Protein AF-A0A4S8HLK9-F1 (afdb_monomer_lite)

Foldseek 3Di:
DLVVLVVQLVVLVVQLVCCLVCVVVCCVVDVDDRDNVVSNVVSVVSNVVSVVVCVVPDDPCDPVNVVVVVVVVVVVVVVVVVVVVVVVVPPPPDDDDPPQDLQRVLVVLLCVLQQDAAPVRHRQFDDWDWDADPQATEIETEGEFHDDPALQVSVLRVLLSVLVSVLSNLVVPRRHQKYKYWYWYFDQDPVRDTDIDTAWIKMAGVVLVVPDPNVDDSCCSRNPVVVVRIDTPDHHPRNDDD

Sequence (242 aa):
MEKIAALVFLIALICLIIGLIKPALFKALFKAKTSRKAVALTFGLVMIASVIVVGVVARPVSAADAAQEEIDQAMEEFIKEEEAKQKEAKQVKEEKPTSLTPEEAIKAIIQKELKGENNNDKPFLRDINVAMENNKAFVIINYNANENLTAHLTQVGIKSKMSDLYYKLYKSGQPIGAVSVCAYMTLTDKYGNKTDDIVYTTRLENEEAAKVNWSEDDSMVKNVILPKVWSTLFLHPALSED

Secondary structure (DSSP, 8-state):
-HHHHHHHHHHHHHHHHHHHH-GGGGTTT-SS---HHHHHHHHHHHHHHHHHHHHHHPPP--HHHHHHHHHHHHHHHHHHHHHHHHHHTTS--SS------HHHHHHHHHHHHT-SB-TTS-BSEEEEEEEEETTEEEEEEEEEPPP-SSHHHHHHHHHHHHHHHHHHHHTTT--EEEEEEEEEEEEE-TTS-EEEEEEEEEEEEHHHHTTS-TTS-HHHIIIIIHHHHSEEEEE-GGGS--

Organism: NCBI:txid2569763

Radius of gyration: 35.11 Å; chains: 1; bounding box: 44×30×110 Å

Structure (mmCIF, N/CA/C/O backbone):
data_AF-A0A4S8HLK9-F1
#
_entry.id   AF-A0A4S8HLK9-F1
#
loop_
_atom_site.group_PDB
_atom_site.id
_atom_site.type_symbol
_atom_site.label_atom_id
_atom_site.label_alt_id
_atom_site.label_comp_id
_atom_site.label_asym_id
_atom_site.label_entity_id
_atom_site.label_seq_id
_atom_site.pdbx_PDB_ins_code
_atom_site.Cartn_x
_atom_site.Cartn_y
_atom_site.Cartn_z
_atom_site.occupancy
_atom_site.B_iso_or_equiv
_atom_site.auth_seq_id
_atom_site.auth_comp_id
_atom_site.auth_asym_id
_atom_site.auth_atom_id
_atom_site.pdbx_PDB_model_num
ATOM 1 N N . MET A 1 1 ? 6.601 -14.420 55.158 1.00 67.44 1 MET A N 1
ATOM 2 C CA . MET A 1 1 ? 7.144 -13.913 56.440 1.00 67.44 1 MET A CA 1
ATOM 3 C C . MET A 1 1 ? 7.581 -12.457 56.325 1.00 67.44 1 MET A C 1
ATOM 5 O O . MET A 1 1 ? 7.174 -11.664 57.160 1.00 67.44 1 MET A O 1
ATOM 9 N N . GLU A 1 2 ? 8.291 -12.074 55.262 1.00 72.44 2 GLU A N 1
ATOM 10 C CA . GLU A 1 2 ? 8.728 -10.686 55.007 1.00 72.44 2 GLU A CA 1
ATOM 11 C C . GLU A 1 2 ? 7.574 -9.672 54.979 1.00 72.44 2 GLU A C 1
ATOM 13 O O . GLU A 1 2 ? 7.612 -8.683 55.703 1.00 72.44 2 GLU A O 1
ATOM 18 N N . LYS A 1 3 ? 6.481 -9.974 54.259 1.00 83.50 3 LYS A N 1
ATOM 19 C CA . LYS A 1 3 ? 5.276 -9.118 54.221 1.00 83.50 3 LYS A CA 1
ATOM 20 C C . LYS A 1 3 ? 4.659 -8.879 55.609 1.00 83.50 3 LYS A C 1
ATOM 22 O O . LYS A 1 3 ? 4.162 -7.794 55.885 1.00 83.50 3 LYS A O 1
ATOM 27 N N . ILE A 1 4 ? 4.718 -9.876 56.496 1.00 84.75 4 ILE A N 1
ATOM 28 C CA . ILE A 1 4 ? 4.197 -9.768 57.869 1.00 84.75 4 ILE A CA 1
ATOM 29 C C . ILE A 1 4 ? 5.122 -8.878 58.704 1.00 84.75 4 ILE A C 1
ATOM 31 O O . ILE A 1 4 ? 4.641 -8.004 59.418 1.00 84.75 4 ILE A O 1
ATOM 35 N N . ALA A 1 5 ? 6.440 -9.050 58.582 1.00 82.75 5 ALA A N 1
ATOM 36 C CA . ALA A 1 5 ? 7.411 -8.215 59.283 1.00 82.75 5 ALA A CA 1
ATOM 37 C C . ALA A 1 5 ? 7.337 -6.742 58.835 1.00 82.75 5 ALA A C 1
ATOM 39 O O . ALA A 1 5 ? 7.315 -5.854 59.684 1.00 82.75 5 ALA A O 1
ATOM 40 N N . ALA A 1 6 ? 7.197 -6.484 57.530 1.00 84.12 6 ALA A N 1
ATOM 41 C CA . ALA A 1 6 ? 7.006 -5.140 56.980 1.00 84.12 6 ALA A CA 1
ATOM 42 C C . ALA A 1 6 ? 5.704 -4.482 57.473 1.00 84.12 6 ALA A C 1
ATOM 44 O O . ALA A 1 6 ? 5.687 -3.304 57.832 1.00 84.12 6 ALA A O 1
ATOM 45 N N . LEU A 1 7 ? 4.615 -5.251 57.557 1.00 89.81 7 LEU A N 1
ATOM 46 C CA . LEU A 1 7 ? 3.338 -4.762 58.076 1.00 89.81 7 LEU A CA 1
ATOM 47 C C . LEU A 1 7 ? 3.423 -4.426 59.574 1.00 89.81 7 LEU A C 1
ATOM 49 O O . LEU A 1 7 ? 2.932 -3.381 60.000 1.00 89.81 7 LEU A O 1
ATOM 53 N N . VAL A 1 8 ? 4.098 -5.260 60.371 1.00 86.88 8 VAL A N 1
ATOM 54 C CA . VAL A 1 8 ? 4.355 -4.985 61.796 1.00 86.88 8 VAL A CA 1
ATOM 55 C C . VAL A 1 8 ? 5.211 -3.726 61.971 1.00 86.88 8 VAL A C 1
ATOM 57 O O . VAL A 1 8 ? 4.911 -2.908 62.840 1.00 86.88 8 VAL A O 1
ATOM 60 N N . PHE A 1 9 ? 6.224 -3.528 61.123 1.00 89.56 9 PHE A N 1
ATOM 61 C CA . PHE A 1 9 ? 7.059 -2.326 61.125 1.00 89.56 9 PHE A CA 1
ATOM 62 C C . PHE A 1 9 ? 6.244 -1.053 60.846 1.00 89.56 9 PHE A C 1
ATOM 64 O O . PHE A 1 9 ? 6.340 -0.083 61.600 1.00 89.56 9 PHE A O 1
ATOM 71 N N . LEU A 1 10 ? 5.384 -1.065 59.820 1.00 91.56 10 LEU A N 1
ATOM 72 C CA . LEU A 1 10 ? 4.528 0.077 59.479 1.00 91.56 10 LEU A CA 1
ATOM 73 C C . LEU A 1 10 ? 3.534 0.416 60.593 1.00 91.56 10 LEU A C 1
ATOM 75 O O . LEU A 1 10 ? 3.370 1.587 60.939 1.00 91.56 10 LEU A O 1
ATOM 79 N N . ILE A 1 11 ? 2.904 -0.594 61.197 1.00 92.75 11 ILE A N 1
ATOM 80 C CA . ILE A 1 11 ? 2.001 -0.378 62.333 1.00 92.75 11 ILE A CA 1
ATOM 81 C C . ILE A 1 11 ? 2.773 0.211 63.518 1.00 92.75 11 ILE A C 1
ATOM 83 O O . ILE A 1 11 ? 2.314 1.183 64.119 1.00 92.75 11 ILE A O 1
ATOM 87 N N . ALA A 1 12 ? 3.961 -0.316 63.831 1.00 90.62 12 ALA A N 1
ATOM 88 C CA . ALA A 1 12 ? 4.798 0.210 64.907 1.00 90.62 12 ALA A CA 1
ATOM 89 C C . ALA A 1 12 ? 5.202 1.675 64.660 1.00 90.62 12 ALA A C 1
ATOM 91 O O . ALA A 1 12 ? 5.160 2.479 65.594 1.00 90.62 12 ALA A O 1
ATOM 92 N N . LEU A 1 13 ? 5.514 2.047 63.414 1.00 92.56 13 LEU A N 1
ATOM 93 C CA . LEU A 1 13 ? 5.835 3.420 63.020 1.00 92.56 13 LEU A CA 1
ATOM 94 C C . LEU A 1 13 ? 4.635 4.365 63.185 1.00 92.56 13 LEU A C 1
ATOM 96 O O . LEU A 1 13 ? 4.767 5.443 63.767 1.00 92.56 13 LEU A O 1
ATOM 100 N N . ILE A 1 14 ? 3.449 3.956 62.729 1.00 94.50 14 ILE A N 1
ATOM 101 C CA . ILE A 1 14 ? 2.220 4.747 62.885 1.00 94.50 14 ILE A CA 1
ATOM 102 C C . ILE A 1 14 ? 1.888 4.923 64.374 1.00 94.50 14 ILE A C 1
ATOM 104 O O . ILE A 1 14 ? 1.615 6.040 64.825 1.00 94.50 14 ILE A O 1
ATOM 108 N N . CYS A 1 15 ? 1.964 3.848 65.164 1.00 91.38 15 CYS A N 1
ATOM 109 C CA . CYS A 1 15 ? 1.742 3.903 66.607 1.00 91.38 15 CYS A CA 1
ATOM 110 C C . CYS A 1 15 ? 2.765 4.799 67.318 1.00 91.38 15 CYS A C 1
ATOM 112 O O . CYS A 1 15 ? 2.388 5.539 68.229 1.00 91.38 15 CYS A O 1
ATOM 114 N N . LEU A 1 16 ? 4.027 4.793 66.880 1.00 93.06 16 LEU A N 1
ATOM 115 C CA . LEU A 1 16 ? 5.066 5.683 67.389 1.00 93.06 16 LEU A CA 1
ATOM 116 C C . LEU A 1 16 ? 4.714 7.157 67.131 1.00 93.06 16 LEU A C 1
ATOM 118 O O . LEU A 1 16 ? 4.741 7.958 68.065 1.00 93.06 16 LEU A O 1
ATOM 122 N N . ILE A 1 17 ? 4.326 7.514 65.900 1.00 93.56 17 ILE A N 1
ATOM 123 C CA . ILE A 1 17 ? 3.966 8.894 65.529 1.00 93.56 17 ILE A CA 1
ATOM 124 C C . ILE A 1 17 ? 2.753 9.371 66.338 1.00 93.56 17 ILE A C 1
ATOM 126 O O . ILE A 1 17 ? 2.814 10.405 67.009 1.00 93.56 17 ILE A O 1
ATOM 130 N N . ILE A 1 18 ? 1.663 8.597 66.341 1.00 93.06 18 ILE A N 1
ATOM 131 C CA . ILE A 1 18 ? 0.441 8.941 67.087 1.00 93.06 18 ILE A CA 1
ATOM 132 C C . ILE A 1 18 ? 0.744 9.037 68.586 1.00 93.06 18 ILE A C 1
ATOM 134 O O . ILE A 1 18 ? 0.272 9.948 69.269 1.00 93.06 18 ILE A O 1
ATOM 138 N N . GLY A 1 19 ? 1.563 8.123 69.098 1.00 89.56 19 GLY A N 1
ATOM 139 C CA . GLY A 1 19 ? 1.943 8.048 70.498 1.00 89.56 19 GLY A CA 1
ATOM 140 C C . GLY A 1 19 ? 2.822 9.203 70.980 1.00 89.56 19 GLY A C 1
ATOM 141 O O . GLY A 1 19 ? 2.718 9.613 72.140 1.00 89.56 19 GLY A O 1
ATOM 142 N N . LEU A 1 20 ? 3.629 9.790 70.094 1.00 90.88 20 LEU A N 1
ATOM 143 C CA . LEU A 1 20 ? 4.391 11.007 70.375 1.00 90.88 20 LEU A CA 1
ATOM 144 C C . LEU A 1 20 ? 3.491 12.251 70.415 1.00 90.88 20 LEU A C 1
ATOM 146 O O . LEU A 1 20 ? 3.640 13.084 71.317 1.00 90.88 20 LEU A O 1
ATOM 150 N N . ILE A 1 21 ? 2.528 12.353 69.491 1.00 93.12 21 ILE A N 1
ATOM 151 C CA . ILE A 1 21 ? 1.598 13.490 69.401 1.00 93.12 21 ILE A CA 1
ATOM 152 C C . ILE A 1 21 ? 0.585 13.449 70.560 1.00 93.12 21 ILE A C 1
ATOM 154 O O . ILE A 1 21 ? 0.404 14.441 71.272 1.00 93.12 21 ILE A O 1
ATOM 158 N N . LYS A 1 22 ? -0.051 12.293 70.795 1.00 91.81 22 LYS A N 1
ATOM 159 C CA . LYS A 1 22 ? -1.099 12.087 71.811 1.00 91.81 22 LYS A CA 1
ATOM 160 C C . LYS A 1 22 ? -0.855 10.799 72.620 1.00 91.81 22 LYS A C 1
ATOM 162 O O . LYS A 1 22 ? -1.562 9.808 72.435 1.00 91.81 22 LYS A O 1
ATOM 167 N N . PRO A 1 23 ? 0.052 10.819 73.618 1.00 85.75 23 PRO A N 1
ATOM 168 C CA . PRO A 1 23 ? 0.380 9.631 74.421 1.00 85.75 23 PRO A CA 1
ATOM 169 C C . PRO A 1 23 ? -0.802 9.101 75.249 1.00 85.75 23 PRO A C 1
ATOM 171 O O . PRO A 1 23 ? -0.802 7.946 75.664 1.00 85.75 23 PRO A O 1
ATOM 174 N N . ALA A 1 24 ? -1.830 9.926 75.479 1.00 88.25 24 ALA A N 1
ATOM 175 C CA . ALA A 1 24 ? -3.016 9.548 76.242 1.00 88.25 24 ALA A CA 1
ATOM 176 C C . ALA A 1 24 ? -3.857 8.440 75.579 1.00 88.25 24 ALA A C 1
ATOM 178 O O . ALA A 1 24 ? -4.566 7.735 76.293 1.00 88.25 24 ALA A O 1
ATOM 179 N N . LEU A 1 25 ? -3.762 8.261 74.254 1.00 87.12 25 LEU A N 1
ATOM 180 C CA . LEU A 1 25 ? -4.466 7.193 73.530 1.00 87.12 25 LEU A CA 1
ATOM 181 C C . LEU A 1 25 ? -3.956 5.795 73.905 1.00 87.12 25 LEU A C 1
ATOM 183 O O . LEU A 1 25 ? -4.695 4.822 73.814 1.00 87.12 25 LEU A O 1
ATOM 187 N N . PHE A 1 26 ? -2.722 5.696 74.404 1.00 88.38 26 PHE A N 1
ATOM 188 C CA . PHE A 1 26 ? -2.096 4.428 74.775 1.00 88.38 26 PHE A CA 1
ATOM 189 C C . PHE A 1 26 ? -2.214 4.104 76.271 1.00 88.38 26 PHE A C 1
ATOM 191 O O . PHE A 1 26 ? -1.589 3.161 76.748 1.00 88.38 26 PHE A O 1
ATOM 198 N N . LYS A 1 27 ? -3.037 4.841 77.032 1.00 86.00 27 LYS A N 1
ATOM 199 C CA . LYS A 1 27 ? -3.263 4.580 78.469 1.00 86.00 27 LYS A CA 1
ATOM 200 C C . LYS A 1 27 ? -3.800 3.178 78.749 1.00 86.00 27 LYS A C 1
ATOM 202 O O . LYS A 1 27 ? -3.508 2.623 79.798 1.00 86.00 27 LYS A O 1
ATOM 207 N N . ALA A 1 28 ? -4.556 2.605 77.813 1.00 82.50 28 ALA A N 1
ATOM 208 C CA . ALA A 1 28 ? -5.045 1.234 77.928 1.00 82.50 28 ALA A CA 1
ATOM 209 C C . ALA A 1 28 ? -3.918 0.191 77.803 1.00 82.50 28 ALA A C 1
ATOM 211 O O . ALA A 1 28 ? -4.007 -0.884 78.387 1.00 82.50 28 ALA A O 1
ATOM 212 N N . LEU A 1 29 ? -2.851 0.516 77.064 1.00 81.00 29 LEU A N 1
ATOM 213 C CA . LEU A 1 29 ? -1.735 -0.391 76.793 1.00 81.00 29 LEU A CA 1
ATOM 214 C C . LEU A 1 29 ? -0.627 -0.287 77.853 1.00 81.00 29 LEU A C 1
ATOM 216 O O . LEU A 1 29 ? 0.051 -1.268 78.146 1.00 81.00 29 LEU A O 1
ATOM 220 N N . PHE A 1 30 ? -0.465 0.884 78.475 1.00 81.81 30 PHE A N 1
ATOM 221 C CA . PHE A 1 30 ? 0.505 1.106 79.545 1.00 81.81 30 PHE A CA 1
ATOM 222 C C . PHE A 1 30 ? -0.201 1.254 80.894 1.00 81.81 30 PHE A C 1
ATOM 224 O O . PHE A 1 30 ? -0.843 2.264 81.159 1.00 81.81 30 PHE A O 1
ATOM 231 N N . LYS A 1 31 ? -0.006 0.285 81.798 1.00 76.00 31 LYS A N 1
ATOM 232 C CA . LYS A 1 31 ? -0.518 0.352 83.184 1.00 76.00 31 LYS A CA 1
ATOM 233 C C . LYS A 1 31 ? 0.122 1.475 84.027 1.00 76.00 31 LYS A C 1
ATOM 235 O O . LYS A 1 31 ? -0.351 1.767 85.119 1.00 76.00 31 LYS A O 1
ATOM 240 N N . ALA A 1 32 ? 1.197 2.096 83.535 1.00 70.19 32 ALA A N 1
ATOM 241 C CA . ALA A 1 32 ? 1.913 3.202 84.171 1.00 70.19 32 ALA A CA 1
ATOM 242 C C . ALA A 1 32 ? 1.619 4.546 83.475 1.00 70.19 32 ALA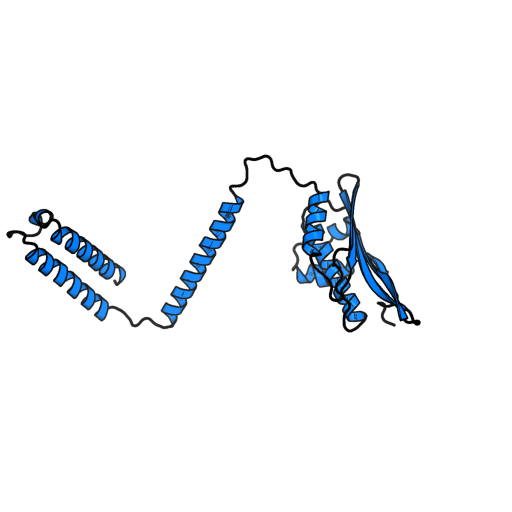 A C 1
ATOM 244 O O . ALA A 1 32 ? 1.078 4.585 82.372 1.00 70.19 32 ALA A O 1
ATOM 245 N N . LYS A 1 33 ? 2.010 5.671 84.096 1.00 78.94 33 LYS A N 1
ATOM 246 C CA . LYS A 1 33 ? 1.821 7.026 83.544 1.00 78.94 33 LYS A CA 1
ATOM 247 C C . LYS A 1 33 ? 2.437 7.120 82.140 1.00 78.94 33 LYS A C 1
ATOM 249 O O . LYS A 1 33 ? 3.656 7.187 81.996 1.00 78.94 33 LYS A O 1
ATOM 254 N N . THR A 1 34 ? 1.588 7.140 81.111 1.00 79.81 34 THR A N 1
ATOM 255 C CA . THR A 1 34 ? 1.985 7.238 79.699 1.00 79.81 34 THR A CA 1
ATOM 256 C C . THR A 1 34 ? 2.762 8.525 79.461 1.00 79.81 34 THR A C 1
ATOM 258 O O . THR A 1 34 ? 2.179 9.607 79.350 1.00 79.81 34 THR A O 1
ATOM 261 N N . SER A 1 35 ? 4.086 8.415 79.400 1.00 88.81 35 SER A N 1
ATOM 262 C CA . SER A 1 35 ? 4.970 9.504 79.001 1.00 88.81 35 SER A CA 1
ATOM 263 C C . SER A 1 35 ? 5.411 9.294 77.556 1.00 88.81 35 SER A C 1
ATOM 265 O O . SER A 1 35 ? 5.594 8.159 77.115 1.00 88.81 35 SER A O 1
ATOM 267 N N . ARG A 1 36 ? 5.627 10.389 76.818 1.00 88.31 36 ARG A N 1
ATOM 268 C CA . ARG A 1 36 ? 6.124 10.336 75.430 1.00 88.31 36 ARG A CA 1
ATOM 269 C C . ARG A 1 36 ? 7.412 9.512 75.309 1.00 88.31 36 ARG A C 1
ATOM 271 O O 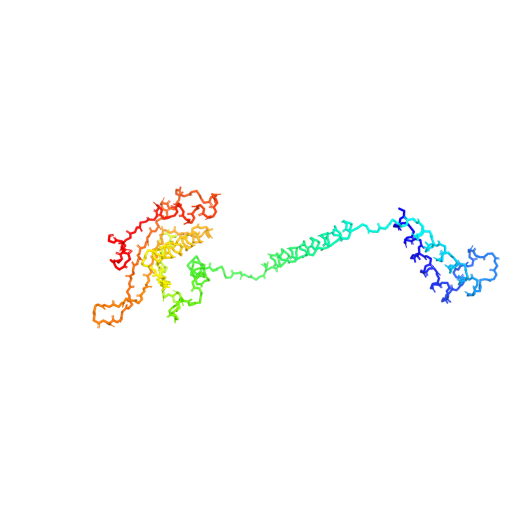. ARG A 1 36 ? 7.591 8.801 74.332 1.00 88.31 36 ARG A O 1
ATOM 278 N N . LYS A 1 37 ? 8.267 9.556 76.339 1.00 88.25 37 LYS A N 1
ATOM 279 C CA . LYS A 1 37 ? 9.518 8.788 76.417 1.00 88.25 37 LYS A CA 1
ATOM 280 C C . LYS A 1 37 ? 9.275 7.279 76.500 1.00 88.25 37 LYS A C 1
ATOM 282 O O . LYS A 1 37 ? 9.950 6.528 75.812 1.00 88.25 37 LYS A O 1
ATOM 287 N N . ALA A 1 38 ? 8.297 6.838 77.294 1.00 85.88 38 ALA A N 1
ATOM 288 C CA . ALA A 1 38 ? 7.956 5.418 77.414 1.00 85.88 38 ALA A CA 1
ATOM 289 C C . ALA A 1 38 ? 7.362 4.857 76.111 1.00 85.88 38 ALA A C 1
ATOM 291 O O . ALA A 1 38 ? 7.698 3.752 75.691 1.00 85.88 38 ALA A O 1
ATOM 292 N N . VAL A 1 39 ? 6.523 5.650 75.443 1.00 88.12 39 VAL A N 1
ATOM 293 C CA . VAL A 1 39 ? 5.938 5.302 74.141 1.00 88.12 39 VAL A CA 1
ATOM 294 C C . VAL A 1 39 ? 7.018 5.237 73.055 1.00 88.12 39 VAL A C 1
ATOM 296 O O . VAL A 1 39 ? 7.070 4.274 72.298 1.00 88.12 39 VAL A O 1
ATOM 299 N N . ALA A 1 40 ? 7.936 6.208 73.030 1.00 91.00 40 ALA A N 1
ATOM 300 C CA . ALA A 1 40 ? 9.063 6.203 72.102 1.00 91.00 40 ALA A CA 1
ATOM 301 C C . ALA A 1 40 ? 9.989 4.998 72.306 1.00 91.00 40 ALA A C 1
ATOM 303 O O . ALA A 1 40 ? 10.375 4.346 71.340 1.00 91.00 40 ALA A O 1
ATOM 304 N N . LEU A 1 41 ? 10.311 4.679 73.563 1.00 92.12 41 LEU A N 1
ATOM 305 C CA . LEU A 1 41 ? 11.182 3.558 73.906 1.00 92.12 41 LEU A CA 1
ATOM 306 C C . LEU A 1 41 ? 10.573 2.219 73.474 1.00 92.12 41 LEU A C 1
ATOM 308 O O . LEU A 1 41 ? 11.261 1.394 72.888 1.00 92.12 41 LEU A O 1
ATOM 312 N N . THR A 1 42 ? 9.284 2.007 73.733 1.00 88.88 42 THR A N 1
ATOM 313 C CA . THR A 1 42 ? 8.626 0.726 73.439 1.00 88.88 42 THR A CA 1
ATOM 314 C C . THR A 1 42 ? 8.421 0.492 71.949 1.00 88.88 42 THR A C 1
ATOM 316 O O . THR A 1 42 ? 8.881 -0.526 71.437 1.00 88.88 42 THR A O 1
ATOM 319 N N . PHE A 1 43 ? 7.807 1.430 71.224 1.00 90.75 43 PHE A N 1
ATOM 320 C CA . PHE A 1 43 ? 7.624 1.269 69.778 1.00 90.75 43 PHE A CA 1
ATOM 321 C C . PHE A 1 43 ? 8.944 1.377 69.003 1.00 90.75 43 PHE A C 1
ATOM 323 O O . PHE A 1 43 ? 9.107 0.711 67.983 1.00 90.75 43 PHE A O 1
ATOM 330 N N . GLY A 1 44 ? 9.921 2.134 69.515 1.00 90.62 44 GLY A N 1
ATOM 331 C CA . GLY A 1 44 ? 11.278 2.162 68.969 1.00 90.62 44 GLY A CA 1
ATOM 332 C C . GLY A 1 44 ? 11.987 0.811 69.083 1.00 90.62 44 GLY A C 1
ATOM 333 O O . GLY A 1 44 ? 12.569 0.344 68.107 1.00 90.62 44 GLY A O 1
ATOM 334 N N . LEU A 1 45 ? 11.885 0.135 70.234 1.00 92.38 45 LEU A N 1
ATOM 335 C CA . LEU A 1 45 ? 12.474 -1.195 70.430 1.00 92.38 45 LEU A CA 1
ATOM 336 C C . LEU A 1 45 ? 11.795 -2.238 69.529 1.00 92.38 45 LEU A C 1
ATOM 338 O O . LEU A 1 45 ? 12.478 -3.048 68.907 1.00 92.38 45 LEU A O 1
ATOM 342 N N . VAL A 1 46 ? 10.469 -2.164 69.378 1.00 90.88 46 VAL A N 1
ATOM 343 C CA . VAL A 1 46 ? 9.719 -3.021 68.443 1.00 90.88 46 VAL A CA 1
ATOM 344 C C . VAL A 1 46 ? 10.163 -2.798 66.992 1.00 90.88 46 VAL A C 1
ATOM 346 O O . VAL A 1 46 ? 10.349 -3.775 66.268 1.00 90.88 46 VAL A O 1
ATOM 349 N N . MET A 1 47 ? 10.405 -1.551 66.568 1.00 91.00 47 MET A N 1
ATOM 350 C CA . MET A 1 47 ? 10.952 -1.275 65.232 1.00 91.00 47 MET A CA 1
ATOM 351 C C . MET A 1 47 ? 12.351 -1.870 65.041 1.00 91.00 47 MET A C 1
ATOM 353 O O . MET A 1 47 ? 12.592 -2.529 64.033 1.00 91.00 47 MET A O 1
ATOM 357 N N . ILE A 1 48 ? 13.258 -1.696 66.007 1.00 90.62 48 ILE A N 1
ATOM 358 C CA . ILE A 1 48 ? 14.620 -2.252 65.921 1.00 90.62 48 ILE A CA 1
ATOM 359 C C . ILE A 1 48 ? 14.577 -3.785 65.853 1.00 90.62 48 ILE A C 1
ATOM 361 O O . ILE A 1 48 ? 15.227 -4.384 64.998 1.00 90.62 48 ILE A O 1
ATOM 365 N N . ALA A 1 49 ? 13.770 -4.429 66.701 1.00 89.50 49 ALA A N 1
ATOM 366 C CA . ALA A 1 49 ? 13.592 -5.879 66.679 1.00 89.50 49 ALA A CA 1
ATOM 367 C C . ALA A 1 49 ? 13.021 -6.367 65.336 1.00 89.50 49 ALA A C 1
ATOM 369 O O . ALA A 1 49 ? 13.466 -7.386 64.812 1.00 89.50 49 ALA A O 1
ATOM 370 N N . SER A 1 50 ? 12.083 -5.620 64.748 1.00 85.88 50 SER A N 1
ATOM 371 C CA . SER A 1 50 ? 11.514 -5.933 63.435 1.00 85.88 50 SER A CA 1
ATOM 372 C C . SER A 1 50 ? 12.569 -5.890 62.323 1.00 85.88 50 SER A C 1
ATOM 374 O O . SER A 1 50 ? 12.623 -6.816 61.517 1.00 85.88 50 SER A O 1
ATOM 376 N N . VAL A 1 51 ? 13.464 -4.896 62.327 1.00 85.12 51 VAL A N 1
ATOM 377 C CA . VAL A 1 51 ? 14.565 -4.795 61.349 1.00 85.12 51 VAL A CA 1
ATOM 378 C C . VAL A 1 51 ? 15.555 -5.954 61.490 1.00 85.12 51 VAL A C 1
ATOM 380 O O . VAL A 1 51 ? 15.969 -6.523 60.484 1.00 85.12 51 VAL A O 1
ATOM 383 N N . ILE A 1 52 ? 15.898 -6.359 62.718 1.00 87.81 52 ILE A N 1
ATOM 384 C CA . ILE A 1 52 ? 16.799 -7.502 62.959 1.00 87.81 52 ILE A CA 1
ATOM 385 C C . ILE A 1 52 ? 16.176 -8.804 62.440 1.00 87.81 52 ILE A C 1
ATOM 387 O O . ILE A 1 52 ? 16.851 -9.590 61.779 1.00 87.81 52 ILE A O 1
ATOM 391 N N . VAL A 1 53 ? 14.882 -9.025 62.692 1.00 85.00 53 VAL A N 1
ATOM 392 C CA . VAL A 1 53 ? 14.166 -10.208 62.189 1.00 85.00 53 VAL A CA 1
ATOM 393 C C . VAL A 1 53 ? 14.137 -10.225 60.660 1.00 85.00 53 VAL A C 1
ATOM 395 O O . VAL A 1 53 ? 14.363 -11.277 60.068 1.00 85.00 53 VAL A O 1
ATOM 398 N N . VAL A 1 54 ? 13.918 -9.076 60.011 1.00 81.69 54 VAL A N 1
ATOM 399 C CA . VAL A 1 54 ? 13.995 -8.973 58.545 1.00 81.69 54 VAL A CA 1
ATOM 400 C C . VAL A 1 54 ? 15.414 -9.267 58.056 1.00 81.69 54 VAL A C 1
ATOM 402 O O . VAL A 1 54 ? 15.565 -10.055 57.134 1.00 81.69 54 VAL A O 1
ATOM 405 N N . GLY A 1 55 ? 16.449 -8.730 58.705 1.00 79.75 55 GLY A N 1
ATOM 406 C CA . GLY A 1 55 ? 17.844 -8.952 58.309 1.00 79.75 55 GLY A CA 1
ATOM 407 C C . GLY A 1 55 ? 18.322 -10.404 58.430 1.00 79.75 55 GLY A C 1
ATOM 408 O O . GLY A 1 55 ? 19.153 -10.831 57.638 1.00 79.75 55 GLY A O 1
ATOM 409 N N . VAL A 1 56 ? 17.792 -11.179 59.384 1.00 82.69 56 VAL A N 1
ATOM 410 C CA . VAL A 1 56 ? 18.130 -12.610 59.541 1.00 82.69 56 VAL A CA 1
ATOM 411 C C . VAL A 1 56 ? 17.332 -13.502 58.583 1.00 82.69 56 VAL A C 1
ATOM 413 O O . VAL A 1 56 ? 17.812 -14.561 58.186 1.00 82.69 56 VAL A O 1
ATOM 416 N N . VAL A 1 57 ? 16.105 -13.108 58.230 1.00 78.12 57 VAL A N 1
ATOM 417 C CA . VAL A 1 57 ? 15.190 -13.935 57.422 1.00 78.12 57 VAL A CA 1
ATOM 418 C C . VAL A 1 57 ? 15.266 -13.611 55.929 1.00 78.12 57 VAL A C 1
ATOM 420 O O . VAL A 1 57 ? 14.966 -14.487 55.117 1.00 78.12 57 VAL A O 1
ATOM 423 N N . ALA A 1 58 ? 15.669 -12.392 55.563 1.00 72.50 58 ALA A N 1
ATOM 424 C CA . ALA A 1 58 ? 15.795 -11.976 54.174 1.00 72.50 58 ALA A CA 1
ATOM 425 C C . ALA A 1 58 ? 16.837 -12.844 53.464 1.00 72.50 58 ALA A C 1
ATOM 427 O O . ALA A 1 58 ? 18.017 -12.872 53.822 1.00 72.50 58 ALA A O 1
ATOM 428 N N . ARG A 1 59 ? 16.384 -13.576 52.447 1.00 67.81 59 ARG A N 1
ATOM 429 C CA . ARG A 1 59 ? 17.286 -14.275 51.533 1.00 67.81 59 ARG A CA 1
ATOM 430 C C . ARG A 1 59 ? 17.994 -13.229 50.664 1.00 67.81 59 ARG A C 1
ATOM 432 O O . ARG A 1 59 ? 17.388 -12.201 50.361 1.00 67.81 59 ARG A O 1
ATOM 439 N N . PRO A 1 60 ? 19.254 -13.454 50.256 1.00 63.66 60 PRO A N 1
ATOM 440 C CA . PRO A 1 60 ? 19.892 -12.582 49.280 1.00 63.66 60 PRO A CA 1
ATOM 441 C C . PRO A 1 60 ? 19.049 -12.600 48.003 1.00 63.66 60 PRO A C 1
ATOM 443 O O . PRO A 1 60 ? 18.779 -13.675 47.466 1.00 63.66 60 PRO A O 1
ATOM 446 N N . VAL A 1 61 ? 18.607 -11.420 47.565 1.00 59.69 61 VAL A N 1
ATOM 447 C CA . VAL A 1 61 ? 17.840 -11.256 46.326 1.00 59.69 61 VAL A CA 1
ATOM 448 C C . VAL A 1 61 ? 18.696 -11.806 45.192 1.00 59.69 61 VAL A C 1
ATOM 450 O O . VAL A 1 61 ? 19.801 -11.318 44.941 1.00 59.69 61 VAL A O 1
ATOM 453 N N . SER A 1 62 ? 18.225 -12.883 44.566 1.00 67.81 62 SER A N 1
ATOM 454 C CA . SER A 1 62 ? 18.897 -13.463 43.412 1.00 67.81 62 SER A CA 1
ATOM 455 C C . SER A 1 62 ? 18.758 -12.503 42.237 1.00 67.81 62 SER A C 1
ATOM 457 O O . SER A 1 62 ? 17.719 -11.865 42.074 1.00 67.81 62 SER A O 1
ATOM 459 N N . ALA A 1 63 ? 19.763 -12.441 41.363 1.00 65.12 63 ALA A N 1
ATOM 460 C CA . ALA A 1 63 ? 19.667 -11.688 40.111 1.00 65.12 63 ALA A CA 1
ATOM 461 C C . ALA A 1 63 ? 18.449 -12.112 39.258 1.00 65.12 63 ALA A C 1
ATOM 463 O O . ALA A 1 63 ? 17.944 -11.320 38.471 1.00 65.12 63 ALA A O 1
ATOM 464 N N . ALA A 1 64 ? 17.949 -13.338 39.453 1.00 61.69 64 ALA A N 1
ATOM 465 C CA . ALA A 1 64 ? 16.727 -13.827 38.819 1.00 61.69 64 ALA A CA 1
ATOM 466 C C . ALA A 1 64 ? 15.442 -13.187 39.381 1.00 61.69 64 ALA A C 1
ATOM 468 O O . ALA A 1 64 ? 14.506 -12.960 38.623 1.00 61.69 64 ALA A O 1
ATOM 469 N N . ASP A 1 65 ? 15.401 -12.860 40.676 1.00 67.88 65 ASP A N 1
ATOM 470 C CA . ASP A 1 65 ? 14.225 -12.249 41.312 1.00 67.88 65 ASP A CA 1
ATOM 471 C C . ASP A 1 65 ? 14.129 -10.755 40.959 1.00 67.88 65 ASP A C 1
ATOM 473 O O . ASP A 1 65 ? 13.044 -10.252 40.684 1.00 67.88 65 ASP A O 1
ATOM 477 N N . ALA A 1 66 ? 15.274 -10.068 40.864 1.00 66.44 66 ALA A N 1
ATOM 478 C CA . ALA A 1 66 ? 15.338 -8.679 40.401 1.00 66.44 66 ALA A CA 1
ATOM 479 C C . ALA A 1 66 ? 14.928 -8.539 38.922 1.00 66.44 66 ALA A C 1
ATOM 481 O O . ALA A 1 66 ? 14.201 -7.617 38.567 1.00 66.44 66 ALA A O 1
ATOM 482 N N . ALA A 1 67 ? 15.337 -9.485 38.068 1.00 67.06 67 ALA A N 1
ATOM 483 C CA . ALA A 1 67 ? 14.933 -9.503 36.663 1.00 67.06 67 ALA A CA 1
ATOM 484 C C . ALA A 1 67 ? 13.429 -9.781 36.489 1.00 67.06 67 ALA A C 1
ATOM 486 O O . ALA A 1 67 ? 12.802 -9.232 35.586 1.00 67.06 67 ALA A O 1
ATOM 487 N N . GLN A 1 68 ? 12.834 -10.607 37.357 1.00 69.94 68 GLN A N 1
ATOM 488 C CA . GLN A 1 68 ? 11.398 -10.883 37.314 1.00 69.94 68 GLN A CA 1
ATOM 489 C C . GLN A 1 68 ? 10.568 -9.678 37.782 1.00 69.94 68 GLN A C 1
ATOM 491 O O . GLN A 1 68 ? 9.544 -9.387 37.171 1.00 69.94 68 GLN A O 1
ATOM 496 N N . GLU A 1 69 ? 11.021 -8.934 38.797 1.00 72.75 69 GLU A N 1
ATOM 497 C CA . GLU A 1 69 ? 10.344 -7.701 39.226 1.00 72.75 69 GLU A CA 1
ATOM 498 C C . GLU A 1 69 ? 10.386 -6.598 38.154 1.00 72.75 69 GLU A C 1
ATOM 500 O O . GLU A 1 69 ? 9.397 -5.887 37.986 1.00 72.75 69 GLU A O 1
ATOM 505 N N . GLU A 1 70 ? 11.475 -6.480 37.384 1.00 74.12 70 GLU A N 1
ATOM 506 C CA . GLU A 1 70 ? 11.537 -5.551 36.243 1.00 74.12 70 GLU A CA 1
ATOM 507 C C . GLU A 1 70 ? 10.567 -5.949 35.117 1.00 74.12 70 GLU A C 1
ATOM 509 O O . GLU A 1 70 ? 9.907 -5.088 34.531 1.00 74.12 70 GLU A O 1
ATOM 514 N N . ILE A 1 71 ? 10.423 -7.251 34.844 1.00 71.69 71 ILE A N 1
ATOM 515 C CA . ILE A 1 71 ? 9.473 -7.768 33.847 1.00 71.69 71 ILE A CA 1
ATOM 516 C C . ILE A 1 71 ? 8.026 -7.539 34.298 1.00 71.69 71 ILE A C 1
ATOM 518 O O . ILE A 1 71 ? 7.198 -7.092 33.502 1.00 71.69 71 ILE A O 1
ATOM 522 N N . ASP A 1 72 ? 7.718 -7.798 35.569 1.00 77.44 72 ASP A N 1
ATOM 523 C CA . ASP A 1 72 ? 6.369 -7.628 36.110 1.00 77.44 72 ASP A CA 1
ATOM 524 C C . ASP A 1 72 ? 5.965 -6.139 36.145 1.00 77.44 72 ASP A C 1
ATOM 526 O O . ASP A 1 72 ? 4.827 -5.804 35.811 1.00 77.44 72 ASP A O 1
ATOM 530 N N . GLN A 1 73 ? 6.901 -5.229 36.448 1.00 75.00 73 GLN A N 1
ATOM 531 C CA . GLN A 1 73 ? 6.663 -3.780 36.395 1.00 75.00 73 GLN A CA 1
ATOM 532 C C . GLN A 1 73 ? 6.455 -3.271 34.963 1.00 75.00 73 GLN A C 1
ATOM 534 O O . GLN A 1 73 ? 5.514 -2.513 34.722 1.00 75.00 73 GLN A O 1
ATOM 539 N N . ALA A 1 74 ? 7.266 -3.728 34.004 1.00 75.50 74 ALA A N 1
ATOM 540 C CA . ALA A 1 74 ? 7.103 -3.367 32.595 1.00 75.50 74 ALA A CA 1
ATOM 541 C C . ALA A 1 74 ? 5.774 -3.889 32.016 1.00 75.50 74 ALA A C 1
ATOM 543 O O . ALA A 1 74 ? 5.119 -3.206 31.226 1.00 75.50 74 ALA A O 1
ATOM 544 N N . MET A 1 75 ? 5.335 -5.080 32.435 1.00 73.25 75 MET A N 1
ATOM 545 C CA . MET A 1 75 ? 4.064 -5.659 32.001 1.00 73.25 75 MET A CA 1
ATOM 546 C C . MET A 1 75 ? 2.859 -4.945 32.633 1.00 73.25 75 MET A C 1
ATOM 548 O O . MET A 1 75 ? 1.850 -4.737 31.960 1.00 73.25 75 MET A O 1
ATOM 552 N N . GLU A 1 76 ? 2.956 -4.503 33.890 1.00 78.75 76 GLU A N 1
ATOM 553 C CA . GLU A 1 76 ? 1.902 -3.711 34.539 1.00 78.75 76 GLU A CA 1
ATOM 554 C C . GLU A 1 76 ? 1.784 -2.295 33.942 1.00 78.75 76 GLU A C 1
ATOM 556 O O . GLU A 1 76 ? 0.676 -1.764 33.814 1.00 78.75 76 GLU A O 1
ATOM 561 N N . GLU A 1 77 ? 2.901 -1.689 33.530 1.00 77.69 77 GLU A N 1
ATOM 562 C CA . GLU A 1 77 ? 2.912 -0.408 32.815 1.00 77.69 77 GLU A CA 1
ATOM 563 C C . GLU A 1 77 ? 2.306 -0.543 31.408 1.00 77.69 77 GLU A C 1
ATOM 565 O O . GLU A 1 77 ? 1.452 0.263 31.030 1.00 77.69 77 GLU A O 1
ATOM 570 N N . PHE A 1 78 ? 2.620 -1.627 30.687 1.00 75.00 78 PHE A N 1
ATOM 571 C CA . PHE A 1 78 ? 2.016 -1.939 29.387 1.00 75.00 78 PHE A CA 1
ATOM 572 C C . PHE A 1 78 ? 0.495 -2.158 29.480 1.00 75.00 78 PHE A C 1
ATOM 574 O O . PHE A 1 78 ? -0.261 -1.631 28.663 1.00 75.00 78 PHE A O 1
ATOM 581 N N . ILE A 1 79 ? 0.021 -2.871 30.509 1.00 78.06 79 ILE A N 1
ATOM 582 C CA . ILE A 1 79 ? -1.417 -3.091 30.740 1.00 78.06 79 ILE A CA 1
ATOM 583 C C . ILE A 1 79 ? -2.126 -1.774 31.095 1.00 78.06 79 ILE A C 1
ATOM 585 O O . ILE A 1 79 ? -3.225 -1.519 30.603 1.00 78.06 79 ILE A O 1
ATOM 589 N N . LYS A 1 80 ? -1.504 -0.893 31.892 1.00 75.50 80 LYS A N 1
ATOM 590 C CA . LYS A 1 80 ? -2.066 0.439 32.187 1.00 75.50 80 LYS A CA 1
ATOM 591 C C . LYS A 1 80 ? -2.122 1.336 30.949 1.00 75.50 80 LYS A C 1
ATOM 593 O O . LYS A 1 80 ? -3.088 2.087 30.804 1.00 75.50 80 LYS A O 1
ATOM 598 N N . GLU A 1 81 ? -1.143 1.250 30.050 1.00 71.19 81 GLU A N 1
ATOM 599 C CA . GLU A 1 81 ? -1.148 2.004 28.793 1.00 71.19 81 GLU A CA 1
ATOM 600 C C . GLU A 1 81 ? -2.208 1.477 27.803 1.00 71.19 81 GLU A C 1
ATOM 602 O O . GLU A 1 81 ? -2.907 2.270 27.165 1.00 71.19 81 GLU A O 1
ATOM 607 N N . GLU A 1 82 ? -2.406 0.156 27.715 1.00 68.94 82 GLU A N 1
ATOM 608 C CA . GLU A 1 82 ? -3.495 -0.435 26.921 1.00 68.94 82 GLU A CA 1
ATOM 609 C C . GLU A 1 82 ? -4.884 -0.118 27.493 1.00 68.94 82 GLU A C 1
ATOM 611 O O . GLU A 1 82 ? -5.796 0.234 26.739 1.00 68.94 82 GLU A O 1
ATOM 616 N N . GLU A 1 83 ? -5.065 -0.178 28.816 1.00 68.81 83 GLU A N 1
ATOM 617 C CA . GLU A 1 83 ? -6.338 0.179 29.449 1.00 68.81 83 GLU A CA 1
ATOM 618 C C . GLU A 1 83 ? -6.658 1.676 29.313 1.00 68.81 83 GLU A C 1
ATOM 620 O O . GLU A 1 83 ? -7.833 2.043 29.194 1.00 68.81 83 GLU A O 1
ATOM 625 N N . ALA A 1 84 ? -5.643 2.548 29.282 1.00 64.88 84 ALA A N 1
ATOM 626 C CA . ALA A 1 84 ? -5.814 3.971 28.991 1.00 64.88 84 ALA A CA 1
ATOM 627 C C . ALA A 1 84 ? -6.241 4.202 27.528 1.00 64.88 84 ALA A C 1
ATOM 629 O O . ALA A 1 84 ? -7.218 4.916 27.287 1.00 64.88 84 ALA A O 1
ATOM 630 N N . LYS A 1 85 ? -5.615 3.512 26.562 1.00 61.12 85 LYS A N 1
ATOM 631 C CA . LYS A 1 85 ? -6.004 3.570 25.137 1.00 61.12 85 LYS A CA 1
ATOM 632 C C . LYS A 1 85 ? -7.398 2.985 24.875 1.00 61.12 85 LYS A C 1
ATOM 634 O O . LYS A 1 85 ? -8.138 3.508 24.042 1.00 61.12 85 LYS A O 1
ATOM 639 N N . GLN A 1 86 ? -7.817 1.950 25.609 1.00 53.50 86 GLN A N 1
ATOM 640 C CA . GLN A 1 86 ? -9.179 1.406 25.499 1.00 53.50 86 GLN A CA 1
ATOM 641 C C . GLN A 1 86 ? -10.249 2.269 26.185 1.00 53.50 86 GLN A C 1
ATOM 643 O O . GLN A 1 86 ? -11.406 2.255 25.752 1.00 53.50 86 GLN A O 1
ATOM 648 N N . LYS A 1 87 ? -9.902 3.037 27.227 1.00 51.78 87 LYS A N 1
ATOM 649 C CA . LYS A 1 87 ? -10.832 3.985 27.867 1.00 51.78 87 LYS A CA 1
ATOM 650 C C . LYS A 1 87 ? -11.022 5.262 27.041 1.00 51.78 87 LYS A C 1
ATOM 652 O O . LYS A 1 87 ? -12.156 5.729 26.953 1.00 51.78 87 LYS A O 1
ATOM 657 N N . GLU A 1 88 ? -9.995 5.746 26.339 1.00 50.12 88 GLU A N 1
ATOM 658 C CA . GLU A 1 88 ? -10.149 6.840 25.360 1.00 50.12 88 GLU A CA 1
ATOM 659 C C . GLU A 1 88 ? -10.994 6.433 24.138 1.00 50.12 88 GLU A C 1
ATOM 661 O O . GLU A 1 88 ? -11.758 7.245 23.618 1.00 50.12 88 GLU A O 1
ATOM 666 N N . ALA A 1 89 ? -10.980 5.158 23.736 1.00 49.28 89 ALA A N 1
ATOM 667 C CA . ALA A 1 89 ? -11.828 4.655 22.648 1.00 49.28 89 ALA A CA 1
ATOM 668 C C . ALA A 1 89 ? -13.323 4.491 23.018 1.00 49.28 89 ALA A C 1
ATOM 670 O O . ALA A 1 89 ? -14.151 4.263 22.135 1.00 49.28 89 ALA A O 1
ATOM 671 N N . LYS A 1 90 ? -13.699 4.600 24.303 1.00 47.66 90 LYS A N 1
ATOM 672 C CA . LYS A 1 90 ? -15.082 4.384 24.787 1.00 47.66 90 LYS A CA 1
ATOM 673 C C . LYS A 1 90 ? -15.797 5.630 25.325 1.00 47.66 90 LYS A C 1
ATOM 675 O O . LYS A 1 90 ? -16.972 5.519 25.666 1.00 47.66 90 LYS A O 1
ATOM 680 N N . GLN A 1 91 ? -15.156 6.802 25.356 1.00 46.16 91 GLN A N 1
ATOM 681 C CA . GLN A 1 91 ? -15.776 8.066 25.803 1.00 46.16 91 GLN A CA 1
ATOM 682 C C . GLN A 1 91 ? -15.982 9.123 24.704 1.00 46.16 91 GLN A C 1
ATOM 684 O O . GLN A 1 91 ? -16.300 10.267 25.006 1.00 46.16 91 GLN A O 1
ATOM 689 N N . VAL A 1 92 ? -15.917 8.744 23.425 1.00 49.09 92 VAL A N 1
ATOM 690 C CA . VAL A 1 92 ? -16.355 9.608 22.314 1.00 49.09 92 VAL A CA 1
ATOM 691 C C . VAL A 1 92 ? -17.602 9.014 21.671 1.00 49.09 92 VAL A C 1
ATOM 693 O O . VAL A 1 92 ? -17.552 8.389 20.613 1.00 49.09 92 VAL A O 1
ATOM 696 N N . LYS A 1 93 ? -18.748 9.166 22.341 1.00 53.56 93 LYS A N 1
ATOM 697 C CA . LYS A 1 93 ? -20.052 8.980 21.696 1.00 53.56 93 LYS A CA 1
ATOM 698 C C . LYS A 1 93 ? -21.165 9.731 22.421 1.00 53.56 93 LYS A C 1
ATOM 700 O O . LYS A 1 93 ? -22.051 9.110 22.985 1.00 53.56 93 LYS A O 1
ATOM 705 N N . GLU A 1 94 ? -21.132 11.061 22.350 1.00 52.53 94 GLU A N 1
ATOM 706 C CA . GLU A 1 94 ? -22.369 11.857 22.330 1.00 52.53 94 GLU A CA 1
ATOM 707 C C . GLU A 1 94 ? -22.180 13.261 21.732 1.00 52.53 94 GLU A C 1
ATOM 709 O O . GLU A 1 94 ? -22.650 14.260 22.251 1.00 52.53 94 GLU A O 1
ATOM 714 N N . GLU A 1 95 ? -21.547 13.332 20.564 1.00 45.22 95 GLU A N 1
ATOM 715 C CA . GLU A 1 95 ? -21.868 14.348 19.560 1.00 45.22 95 GLU A CA 1
ATOM 716 C C . GLU A 1 95 ? -21.999 13.598 18.233 1.00 45.22 95 GLU A C 1
ATOM 718 O O . GLU A 1 95 ? -21.219 12.682 17.963 1.00 45.22 95 GLU A O 1
ATOM 723 N N . LYS A 1 96 ? -23.046 13.883 17.447 1.00 47.31 96 LYS A N 1
ATOM 724 C CA . LYS A 1 96 ? -23.319 13.201 16.169 1.00 47.31 96 LYS A CA 1
ATOM 725 C C . LYS A 1 96 ? -22.029 13.127 15.337 1.00 47.31 96 LYS A C 1
ATOM 727 O O . LYS A 1 96 ? -21.562 14.180 14.905 1.00 47.31 96 LYS A O 1
ATOM 732 N N . PRO A 1 97 ? -21.470 11.934 15.060 1.00 43.88 97 PRO A N 1
ATOM 733 C CA . PRO A 1 97 ? -20.347 11.852 14.157 1.00 43.88 97 PRO A CA 1
ATOM 734 C C . PRO A 1 97 ? -20.901 12.128 12.766 1.00 43.88 97 PRO A C 1
ATOM 736 O O . PRO A 1 97 ? -21.789 11.422 12.283 1.00 43.88 97 PRO A O 1
ATOM 739 N N . THR A 1 98 ? -20.384 13.160 12.117 1.00 47.62 98 THR A N 1
ATOM 740 C CA . THR A 1 98 ? -20.375 13.220 10.662 1.00 47.62 98 THR A CA 1
ATOM 741 C C . THR A 1 98 ? -19.627 11.967 10.209 1.00 47.62 98 THR A C 1
ATOM 743 O O . THR A 1 98 ? -18.400 11.918 10.269 1.00 47.62 98 THR A O 1
ATOM 746 N N . SER A 1 99 ? -20.351 10.889 9.899 1.00 64.12 99 SER A N 1
ATOM 747 C CA . SER A 1 99 ? -19.745 9.675 9.364 1.00 64.12 99 SER A CA 1
ATOM 748 C C . SER A 1 99 ? -19.070 10.068 8.060 1.00 64.12 99 SER A C 1
ATOM 750 O O . SER A 1 99 ? -19.770 10.496 7.140 1.00 64.12 99 SER A O 1
ATOM 752 N N . LEU A 1 100 ? -17.740 9.961 7.995 1.00 78.56 100 LEU A N 1
ATOM 753 C CA . LEU A 1 100 ? -17.017 10.099 6.734 1.00 78.56 100 LEU A CA 1
ATOM 754 C C . LEU A 1 100 ? -17.725 9.230 5.698 1.00 78.56 100 LEU A C 1
ATOM 756 O O . LEU A 1 100 ? -18.035 8.062 5.961 1.00 78.56 100 LEU A O 1
ATOM 760 N N . THR A 1 101 ? -18.033 9.820 4.552 1.00 91.62 101 THR A N 1
ATOM 761 C CA . THR A 1 101 ? -18.605 9.059 3.443 1.00 91.62 101 THR A CA 1
ATOM 762 C C . THR A 1 101 ? -17.621 7.947 3.039 1.00 91.62 101 THR A C 1
ATOM 764 O O . THR A 1 101 ? -16.412 8.101 3.246 1.00 91.62 101 THR A O 1
ATOM 767 N N . PRO A 1 102 ? -18.079 6.818 2.461 1.00 93.75 102 PRO A N 1
ATOM 768 C CA . PRO A 1 102 ? -17.172 5.761 2.004 1.00 93.75 102 PRO A CA 1
ATOM 769 C C . PRO A 1 102 ? -16.054 6.284 1.092 1.00 93.75 102 PRO A C 1
ATOM 771 O O . PRO A 1 102 ? -14.906 5.859 1.190 1.00 93.75 102 PRO A O 1
ATOM 774 N N . GLU A 1 103 ? -16.377 7.274 0.259 1.00 94.56 103 GLU A N 1
ATOM 775 C CA . GLU A 1 103 ? -15.425 7.967 -0.606 1.00 94.56 103 GLU A CA 1
ATOM 776 C C . GLU A 1 103 ? -14.311 8.671 0.188 1.00 94.56 103 GLU A C 1
ATOM 778 O O . GLU A 1 103 ? -13.124 8.487 -0.095 1.00 94.56 103 GLU A O 1
ATOM 783 N N . GLU A 1 104 ? -14.673 9.453 1.206 1.00 95.75 104 GLU A N 1
ATOM 784 C CA . GLU A 1 104 ? -13.711 10.159 2.058 1.00 95.75 104 GLU A CA 1
ATOM 785 C C . GLU A 1 104 ? -12.862 9.188 2.882 1.00 95.75 104 GLU A C 1
ATOM 787 O O . GLU A 1 104 ? -11.659 9.400 3.032 1.00 95.75 104 GLU A O 1
ATOM 792 N N . ALA A 1 105 ? -13.455 8.094 3.370 1.00 96.25 105 ALA A N 1
ATOM 793 C CA . ALA A 1 105 ? -12.731 7.054 4.094 1.00 96.25 105 ALA A CA 1
ATOM 794 C C . ALA A 1 105 ? -11.668 6.381 3.206 1.00 96.25 105 ALA A C 1
ATOM 796 O O . ALA A 1 105 ? -10.525 6.205 3.634 1.00 96.25 105 ALA A O 1
ATOM 797 N N . ILE A 1 106 ? -12.010 6.064 1.952 1.00 97.44 106 ILE A N 1
ATOM 798 C CA . ILE A 1 106 ? -11.074 5.516 0.958 1.00 97.44 106 ILE A CA 1
ATOM 799 C C . ILE A 1 106 ? -9.940 6.508 0.681 1.00 97.44 106 ILE A C 1
ATOM 801 O O . ILE A 1 106 ? -8.765 6.139 0.763 1.00 97.44 106 ILE A O 1
ATOM 805 N N . LYS A 1 107 ? -10.271 7.777 0.405 1.00 97.88 107 LYS A N 1
ATOM 806 C CA . LYS A 1 107 ? -9.272 8.833 0.173 1.00 97.88 107 LYS A CA 1
ATOM 807 C C . LYS A 1 107 ? -8.334 8.987 1.370 1.00 97.88 107 LYS A C 1
ATOM 809 O O . LYS A 1 107 ? -7.124 9.058 1.173 1.00 97.88 107 LYS A O 1
ATOM 814 N N . ALA A 1 108 ? -8.858 8.959 2.595 1.00 97.50 108 ALA A N 1
ATOM 815 C CA . ALA A 1 108 ? -8.059 9.066 3.813 1.00 97.50 108 ALA A CA 1
ATOM 816 C C . ALA A 1 108 ? -7.074 7.894 3.983 1.00 97.50 108 ALA A C 1
ATOM 818 O O . ALA A 1 108 ? -5.922 8.116 4.360 1.00 97.50 108 ALA A O 1
ATOM 819 N N . ILE A 1 109 ? -7.484 6.658 3.666 1.00 97.81 109 ILE A N 1
ATOM 820 C CA . ILE A 1 109 ? -6.594 5.482 3.693 1.00 97.81 109 ILE A CA 1
ATOM 821 C C . ILE A 1 109 ? -5.434 5.667 2.708 1.00 97.81 109 ILE A C 1
ATOM 823 O O . ILE A 1 109 ? -4.276 5.464 3.075 1.00 97.81 109 ILE A O 1
ATOM 827 N N . ILE A 1 110 ? -5.734 6.092 1.479 1.00 98.00 110 ILE A N 1
ATOM 828 C CA . ILE A 1 110 ? -4.735 6.273 0.417 1.00 98.00 110 ILE A CA 1
ATOM 829 C C . ILE A 1 110 ? -3.792 7.433 0.747 1.00 98.00 110 ILE A C 1
ATOM 831 O O . ILE A 1 110 ? -2.580 7.286 0.632 1.00 98.00 110 ILE A O 1
ATOM 835 N N . GLN A 1 111 ? -4.323 8.569 1.206 1.00 98.06 111 GLN A N 1
ATOM 836 C CA . GLN A 1 111 ? -3.524 9.731 1.608 1.00 98.06 111 GLN A CA 1
ATOM 837 C C . GLN A 1 111 ? -2.599 9.415 2.781 1.00 98.06 111 GLN A C 1
ATOM 839 O O . GLN A 1 111 ? -1.457 9.868 2.803 1.00 98.06 111 GLN A O 1
ATOM 844 N N . LYS A 1 112 ? -3.073 8.629 3.754 1.00 97.75 112 LYS A N 1
ATOM 845 C CA . LYS A 1 112 ? -2.240 8.162 4.864 1.00 97.75 112 LYS A CA 1
ATOM 846 C C . LYS A 1 112 ? -1.110 7.266 4.364 1.00 97.75 112 LYS A C 1
ATOM 848 O O . LYS A 1 112 ? 0.007 7.385 4.860 1.00 97.75 112 LYS A O 1
ATOM 853 N N . GLU A 1 113 ? -1.400 6.387 3.408 1.00 97.44 113 GLU A N 1
ATOM 854 C CA . GLU A 1 113 ? -0.421 5.438 2.881 1.00 97.44 113 GLU A CA 1
ATOM 855 C C . GLU A 1 113 ? 0.630 6.071 1.972 1.00 97.44 113 GLU A C 1
ATOM 857 O O . GLU A 1 113 ? 1.799 5.698 2.020 1.00 97.44 113 GLU A O 1
ATOM 862 N N . LEU A 1 114 ? 0.217 7.029 1.148 1.00 97.69 114 LEU A N 1
ATOM 863 C CA . LEU A 1 114 ? 1.064 7.722 0.179 1.00 97.69 114 LEU A CA 1
ATOM 864 C C . LEU A 1 114 ? 1.505 9.100 0.688 1.00 97.69 114 LEU A C 1
ATOM 866 O O . LEU A 1 114 ? 1.697 10.032 -0.093 1.00 97.69 114 LEU A O 1
ATOM 870 N N . LYS A 1 115 ? 1.652 9.242 2.009 1.00 97.12 115 LYS A N 1
ATOM 871 C CA . LYS A 1 115 ? 2.175 10.458 2.631 1.00 97.12 115 LYS A CA 1
ATOM 872 C C . LYS A 1 115 ? 3.690 10.548 2.432 1.00 97.12 115 LYS A C 1
ATOM 874 O O . LYS A 1 115 ? 4.402 9.563 2.601 1.00 97.12 115 LYS A O 1
ATOM 879 N N . GLY A 1 116 ? 4.177 11.760 2.187 1.00 97.00 116 GLY A N 1
ATOM 880 C CA . GLY A 1 116 ? 5.603 12.049 2.054 1.00 97.00 116 GLY A CA 1
ATOM 881 C C . GLY A 1 116 ? 6.066 12.011 0.605 1.00 97.00 116 GLY A C 1
ATOM 882 O O . GLY A 1 116 ? 5.265 12.175 -0.316 1.00 97.00 116 GLY A O 1
ATOM 883 N N . GLU A 1 117 ? 7.365 11.813 0.426 1.00 97.44 117 GLU A N 1
ATOM 884 C CA . GLU A 1 117 ? 8.053 11.944 -0.855 1.00 97.44 117 GLU A CA 1
ATOM 885 C C . GLU A 1 117 ? 8.787 10.653 -1.217 1.00 97.44 117 GLU A C 1
ATOM 887 O O . GLU A 1 117 ? 9.219 9.897 -0.342 1.00 97.44 117 GLU A O 1
ATOM 892 N N . ASN A 1 118 ? 8.900 10.398 -2.517 1.00 95.12 118 ASN A N 1
ATOM 893 C CA . ASN A 1 118 ? 9.719 9.331 -3.065 1.00 95.12 118 ASN A CA 1
ATOM 894 C C . ASN A 1 118 ? 11.209 9.715 -3.029 1.00 95.12 118 ASN A C 1
ATOM 896 O O . ASN A 1 118 ? 11.587 10.828 -2.672 1.00 95.12 118 ASN A O 1
ATOM 900 N N . ASN A 1 119 ? 12.078 8.804 -3.453 1.00 94.75 119 ASN A N 1
ATOM 901 C CA . ASN A 1 119 ? 13.526 9.035 -3.500 1.00 94.75 119 ASN A CA 1
ATOM 902 C C . ASN A 1 119 ? 14.017 9.935 -4.655 1.00 94.75 119 ASN A C 1
ATOM 904 O O . ASN A 1 119 ? 15.208 9.950 -4.950 1.00 94.75 119 ASN A O 1
ATOM 908 N N . ASN A 1 120 ? 13.103 10.657 -5.302 1.00 92.38 120 ASN A N 1
ATOM 909 C CA . ASN A 1 120 ? 13.352 11.638 -6.356 1.00 92.38 120 ASN A CA 1
ATOM 910 C C . ASN A 1 120 ? 12.714 13.000 -5.996 1.00 92.38 120 ASN A C 1
ATOM 912 O O . ASN A 1 120 ? 12.374 13.775 -6.891 1.00 92.38 120 ASN A O 1
ATOM 916 N N . ASP A 1 121 ? 12.500 13.257 -4.698 1.00 95.81 121 ASP A N 1
ATOM 917 C CA . ASP A 1 121 ? 11.945 14.498 -4.133 1.00 95.81 121 ASP A CA 1
ATOM 918 C C . ASP A 1 121 ? 10.562 14.884 -4.697 1.00 95.81 121 ASP A C 1
ATOM 920 O O . ASP A 1 121 ? 10.204 16.059 -4.811 1.00 95.81 121 ASP A O 1
ATOM 924 N N . LYS A 1 122 ? 9.761 13.887 -5.092 1.00 95.56 122 LYS A N 1
ATOM 925 C CA . LYS A 1 122 ? 8.376 14.071 -5.549 1.00 95.56 122 LYS A CA 1
ATOM 926 C C . LYS A 1 122 ? 7.407 13.504 -4.521 1.00 95.56 122 LYS A C 1
ATOM 928 O O . LYS A 1 122 ? 7.672 12.433 -3.979 1.00 95.56 122 LYS A O 1
ATOM 933 N N . PRO A 1 123 ? 6.239 14.131 -4.298 1.00 97.94 123 PRO A N 1
ATOM 934 C CA . PRO A 1 123 ? 5.229 13.566 -3.411 1.00 97.94 123 PRO A CA 1
ATOM 935 C C . PRO A 1 123 ? 4.822 12.177 -3.906 1.00 97.94 123 PRO A C 1
ATOM 937 O O . PRO A 1 123 ? 4.612 11.991 -5.107 1.00 97.94 123 PRO A O 1
ATOM 940 N N . PHE A 1 124 ? 4.693 11.200 -3.006 1.00 97.62 124 PHE A N 1
ATOM 941 C CA . PHE A 1 124 ? 4.236 9.864 -3.394 1.00 97.62 124 PHE A CA 1
ATOM 942 C C . PHE A 1 124 ? 2.867 9.947 -4.058 1.00 97.62 124 PHE A C 1
ATOM 944 O O . PHE A 1 124 ? 2.687 9.430 -5.156 1.00 97.62 124 PHE A O 1
ATOM 951 N N . LEU A 1 125 ? 1.911 10.626 -3.427 1.00 98.19 125 LEU A N 1
ATOM 952 C CA . LEU A 1 125 ? 0.587 10.799 -4.000 1.00 98.19 125 LEU A CA 1
ATOM 953 C C . LEU A 1 125 ? 0.587 11.846 -5.123 1.00 98.19 125 LEU A C 1
ATOM 955 O O . LEU A 1 125 ? 0.958 12.997 -4.897 1.00 98.19 125 LEU A O 1
ATOM 959 N N . ARG A 1 126 ? 0.104 11.461 -6.311 1.00 97.38 126 ARG A N 1
ATOM 960 C CA . ARG A 1 126 ? -0.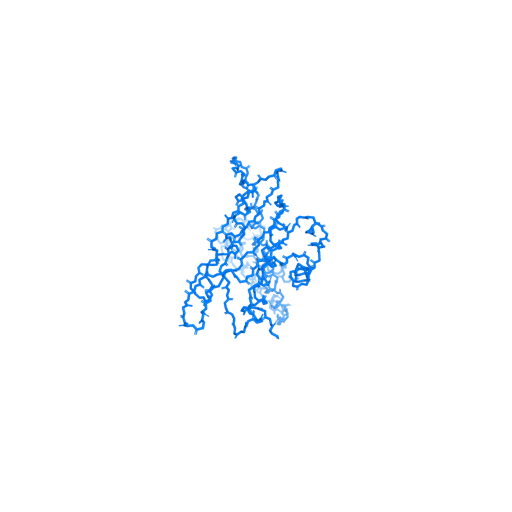080 12.366 -7.455 1.00 97.38 126 ARG A CA 1
ATOM 961 C C . ARG A 1 126 ? -1.540 12.781 -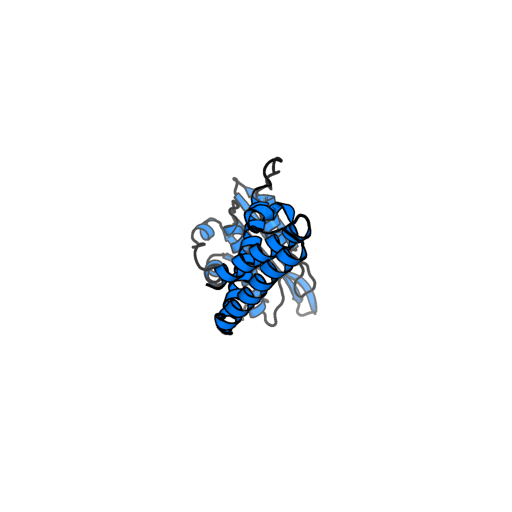7.611 1.00 97.38 126 ARG A C 1
ATOM 963 O O . ARG A 1 126 ? -1.822 13.968 -7.703 1.00 97.38 126 ARG A O 1
ATOM 970 N N . ASP A 1 127 ? -2.448 11.811 -7.641 1.00 97.69 127 ASP A N 1
ATOM 971 C CA . ASP A 1 127 ? -3.886 12.050 -7.791 1.00 97.69 127 ASP A CA 1
ATOM 972 C C . ASP A 1 127 ? -4.706 10.852 -7.279 1.00 97.69 127 ASP A C 1
ATOM 974 O O . ASP A 1 127 ? -4.234 9.711 -7.302 1.00 97.69 127 ASP A O 1
ATOM 978 N N . ILE A 1 128 ? -5.931 11.117 -6.814 1.00 97.88 128 ILE A N 1
ATOM 979 C CA . ILE A 1 128 ? -6.900 10.092 -6.404 1.00 97.88 128 ILE A CA 1
ATOM 980 C C . ILE A 1 128 ? -8.249 10.428 -7.024 1.00 97.88 128 ILE A C 1
ATOM 982 O O . ILE A 1 128 ? -8.876 11.426 -6.661 1.00 97.88 128 ILE A O 1
ATOM 986 N N . ASN A 1 129 ? -8.753 9.526 -7.857 1.00 97.81 129 ASN A N 1
ATOM 987 C CA . ASN A 1 129 ? -10.131 9.571 -8.316 1.00 97.81 129 ASN A CA 1
ATOM 988 C C . ASN A 1 129 ? -10.919 8.436 -7.658 1.00 97.81 129 ASN A C 1
ATOM 990 O O . ASN A 1 129 ? -10.495 7.281 -7.686 1.00 97.81 129 ASN A O 1
ATOM 994 N N . VAL A 1 130 ? -12.049 8.771 -7.045 1.00 97.38 130 VAL A N 1
ATOM 995 C CA . VAL A 1 130 ? -12.989 7.790 -6.507 1.00 97.38 130 VAL A CA 1
ATOM 996 C C . VAL A 1 130 ? -14.353 8.114 -7.091 1.00 97.38 130 VAL A C 1
ATOM 998 O O . VAL A 1 130 ? -14.883 9.194 -6.849 1.00 97.38 130 VAL A O 1
ATOM 1001 N N . ALA A 1 131 ? -14.908 7.178 -7.853 1.00 95.88 131 ALA A N 1
ATOM 1002 C CA . ALA A 1 131 ? -16.260 7.258 -8.381 1.00 95.88 131 ALA A CA 1
ATOM 1003 C C . ALA A 1 131 ? -17.148 6.232 -7.671 1.00 95.88 131 ALA A C 1
ATOM 1005 O O . ALA A 1 131 ? -16.748 5.085 -7.476 1.00 95.88 131 ALA A O 1
ATOM 1006 N N . MET A 1 132 ? -18.355 6.639 -7.284 1.00 95.50 132 MET A N 1
ATOM 1007 C CA . MET A 1 132 ? -19.339 5.752 -6.667 1.00 95.50 132 MET A CA 1
ATOM 1008 C C . MET A 1 132 ? -20.389 5.352 -7.703 1.00 95.50 132 MET A C 1
ATOM 1010 O O . MET A 1 132 ? -21.122 6.203 -8.199 1.00 95.50 132 MET A O 1
ATOM 1014 N N . GLU A 1 133 ? -20.514 4.057 -7.984 1.00 94.00 133 GLU A N 1
ATOM 1015 C CA . GLU A 1 133 ? -21.556 3.507 -8.856 1.00 94.00 133 GLU A CA 1
ATOM 1016 C C . GLU A 1 133 ? -22.220 2.312 -8.173 1.00 94.00 133 GLU A C 1
ATOM 1018 O O . GLU A 1 133 ? -21.543 1.414 -7.678 1.00 94.00 133 GLU A O 1
ATOM 1023 N N . ASN A 1 134 ? -23.556 2.287 -8.120 1.00 93.12 134 ASN A N 1
ATOM 1024 C CA . ASN A 1 134 ? -24.323 1.199 -7.493 1.00 93.12 134 ASN A CA 1
ATOM 1025 C C . ASN A 1 134 ? -23.839 0.840 -6.072 1.00 93.12 134 ASN A C 1
ATOM 1027 O O . ASN A 1 134 ? -23.750 -0.333 -5.709 1.00 93.12 134 ASN A O 1
ATOM 1031 N N . ASN A 1 135 ? -23.508 1.860 -5.272 1.00 92.12 135 ASN A N 1
ATOM 1032 C CA . ASN A 1 135 ? -22.963 1.721 -3.917 1.00 92.12 135 ASN A CA 1
ATOM 1033 C C . ASN A 1 135 ? -21.609 0.983 -3.840 1.00 92.12 135 ASN A C 1
ATOM 1035 O O . ASN A 1 135 ? -21.240 0.501 -2.773 1.00 92.12 135 ASN A O 1
ATOM 1039 N N . LYS A 1 136 ? -20.867 0.902 -4.949 1.00 96.25 136 LYS A N 1
ATOM 1040 C CA . LYS A 1 136 ? -19.489 0.412 -5.011 1.00 96.25 136 LYS A CA 1
ATOM 1041 C C . LYS A 1 136 ? -18.542 1.529 -5.460 1.00 96.25 136 LYS A C 1
ATOM 1043 O O . LYS A 1 136 ? -18.895 2.344 -6.307 1.00 96.25 136 LYS A O 1
ATOM 1048 N N . ALA A 1 137 ? -17.340 1.553 -4.900 1.00 97.38 137 ALA A N 1
ATOM 1049 C CA . ALA A 1 137 ? -16.301 2.527 -5.195 1.00 97.38 137 ALA A CA 1
ATOM 1050 C C . ALA A 1 137 ? -15.346 2.010 -6.280 1.00 97.38 137 ALA A C 1
ATOM 1052 O O . ALA A 1 137 ? -14.749 0.941 -6.139 1.00 97.38 137 ALA A O 1
ATOM 1053 N N . PHE A 1 138 ? -15.162 2.798 -7.331 1.00 98.00 138 PHE A N 1
ATOM 1054 C CA . PHE A 1 138 ? -14.180 2.588 -8.386 1.00 98.00 138 PHE A CA 1
ATOM 1055 C C . PHE A 1 138 ? -13.055 3.594 -8.186 1.00 98.00 138 PHE A C 1
ATOM 1057 O O . PHE A 1 138 ? -13.254 4.803 -8.299 1.00 98.00 138 PHE A O 1
ATOM 1064 N N . VAL A 1 139 ? -11.884 3.087 -7.817 1.00 98.50 139 VAL A N 1
ATOM 1065 C CA . VAL A 1 139 ? -10.759 3.893 -7.342 1.00 98.50 139 VAL A CA 1
ATOM 1066 C C . VAL A 1 139 ? -9.648 3.882 -8.383 1.00 98.50 139 VAL A C 1
ATOM 1068 O O . VAL A 1 139 ? -9.233 2.816 -8.831 1.00 98.50 139 VAL A O 1
ATOM 1071 N N . ILE A 1 140 ? -9.126 5.053 -8.734 1.00 98.69 140 ILE A N 1
ATOM 1072 C CA . ILE A 1 140 ? -7.900 5.212 -9.520 1.00 98.69 140 ILE A CA 1
ATOM 1073 C C . ILE A 1 140 ? -6.887 5.958 -8.658 1.00 98.69 140 ILE A C 1
ATOM 1075 O O . ILE A 1 140 ? -7.153 7.065 -8.188 1.00 98.69 140 ILE A O 1
ATOM 1079 N N . ILE A 1 141 ? -5.726 5.340 -8.450 1.00 98.75 141 ILE A N 1
ATOM 1080 C CA . ILE A 1 141 ? -4.638 5.874 -7.631 1.00 98.75 141 ILE A CA 1
ATOM 1081 C C . ILE A 1 141 ? -3.446 6.140 -8.534 1.00 98.75 141 ILE A C 1
ATOM 1083 O O . ILE A 1 141 ? -2.861 5.204 -9.076 1.00 98.75 141 ILE A O 1
ATOM 1087 N N . ASN A 1 142 ? -3.057 7.403 -8.653 1.00 98.56 142 ASN A N 1
ATOM 1088 C CA . ASN A 1 142 ? -1.851 7.806 -9.361 1.00 98.56 142 ASN A CA 1
ATOM 1089 C C . ASN A 1 142 ? -0.784 8.172 -8.327 1.00 98.56 142 ASN A C 1
ATOM 1091 O O . ASN A 1 142 ? -1.015 9.034 -7.473 1.00 98.56 142 ASN A O 1
ATOM 1095 N N . TYR A 1 143 ? 0.385 7.536 -8.397 1.00 98.62 143 TYR A N 1
ATOM 1096 C CA . TYR A 1 143 ? 1.472 7.784 -7.450 1.00 98.62 143 TYR A CA 1
ATOM 1097 C C . TYR A 1 143 ? 2.839 7.820 -8.144 1.00 98.62 143 TYR A C 1
ATOM 1099 O O . TYR A 1 143 ? 3.047 7.148 -9.152 1.00 98.62 143 TYR A O 1
ATOM 1107 N N . ASN A 1 144 ? 3.776 8.604 -7.612 1.00 98.44 144 ASN A N 1
ATOM 1108 C CA . ASN A 1 144 ? 5.161 8.634 -8.078 1.00 98.44 144 ASN A CA 1
ATOM 1109 C C . ASN A 1 144 ? 5.946 7.506 -7.393 1.00 98.44 144 ASN A C 1
ATOM 1111 O O . ASN A 1 144 ? 6.024 7.450 -6.167 1.00 98.44 144 ASN A O 1
ATOM 1115 N N . ALA A 1 145 ? 6.514 6.587 -8.170 1.00 97.75 145 ALA A N 1
ATOM 1116 C CA . ALA A 1 145 ? 7.259 5.450 -7.643 1.00 97.75 145 ALA A CA 1
ATOM 1117 C C . ALA A 1 145 ? 8.692 5.824 -7.237 1.00 97.75 145 ALA A C 1
ATOM 1119 O O . ALA A 1 145 ? 9.240 6.832 -7.685 1.00 97.75 145 ALA A O 1
ATOM 1120 N N . ASN A 1 146 ? 9.295 4.986 -6.390 1.00 96.75 146 ASN A N 1
ATOM 1121 C CA . ASN A 1 146 ? 10.729 5.045 -6.120 1.00 96.75 146 ASN A CA 1
ATOM 1122 C C . ASN A 1 146 ? 11.504 4.427 -7.284 1.00 96.75 146 ASN A C 1
ATOM 1124 O O . ASN A 1 146 ? 11.108 3.386 -7.808 1.00 96.75 146 ASN A O 1
ATOM 1128 N N . GLU A 1 147 ? 12.635 5.030 -7.621 1.00 93.50 147 GLU A N 1
ATOM 1129 C CA . GLU A 1 147 ? 13.599 4.484 -8.572 1.00 93.50 147 GLU A CA 1
ATOM 1130 C C . GLU A 1 147 ? 14.666 3.680 -7.826 1.00 93.50 147 GLU A C 1
ATOM 1132 O O . GLU A 1 147 ? 15.305 4.189 -6.912 1.00 93.50 147 GLU A O 1
ATOM 1137 N N . ASN A 1 148 ? 14.862 2.412 -8.171 1.00 93.38 148 ASN A N 1
ATOM 1138 C CA . ASN A 1 148 ? 15.870 1.567 -7.527 1.00 93.38 148 ASN A CA 1
ATOM 1139 C C . ASN A 1 148 ? 17.086 1.355 -8.440 1.00 93.38 148 ASN A C 1
ATOM 1141 O O . ASN A 1 148 ? 17.087 1.739 -9.604 1.00 93.38 148 ASN A O 1
ATOM 1145 N N . LEU A 1 149 ? 18.116 0.681 -7.913 1.00 91.19 149 LEU A N 1
ATOM 1146 C CA . LEU A 1 149 ? 19.388 0.424 -8.610 1.00 91.19 149 LEU A CA 1
ATOM 1147 C C . LEU A 1 149 ? 19.236 -0.237 -9.991 1.00 91.19 149 LEU A C 1
ATOM 1149 O O . LEU A 1 149 ? 20.096 -0.062 -10.848 1.00 91.19 149 LEU A O 1
ATOM 1153 N N . THR A 1 150 ? 18.182 -1.030 -10.199 1.00 92.94 150 THR A N 1
ATOM 1154 C CA . THR A 1 150 ? 17.900 -1.707 -11.471 1.00 92.94 150 THR A CA 1
ATOM 1155 C C . THR A 1 150 ? 16.414 -1.617 -11.818 1.00 92.94 150 THR A C 1
ATOM 1157 O O . THR A 1 150 ? 15.567 -1.436 -10.935 1.00 92.94 150 THR A O 1
ATOM 1160 N N . ALA A 1 151 ? 16.077 -1.797 -13.100 1.00 93.19 151 ALA A N 1
ATOM 1161 C CA . ALA A 1 151 ? 14.690 -1.855 -13.572 1.00 93.19 151 ALA A CA 1
ATOM 1162 C C . ALA A 1 151 ? 13.884 -2.959 -12.863 1.00 93.19 151 ALA A C 1
ATOM 1164 O O . ALA A 1 151 ? 12.767 -2.715 -12.408 1.00 93.19 151 ALA A O 1
ATOM 1165 N N . HIS A 1 152 ? 14.488 -4.136 -12.659 1.00 93.81 152 HIS A N 1
ATOM 1166 C CA . HIS A 1 152 ? 13.868 -5.236 -11.917 1.00 93.81 152 HIS A CA 1
ATOM 1167 C C . HIS A 1 152 ? 13.543 -4.848 -10.468 1.00 93.81 152 HIS A C 1
ATOM 1169 O O . HIS A 1 152 ? 12.405 -4.991 -10.023 1.00 93.81 152 HIS A O 1
ATOM 1175 N N . LEU A 1 153 ? 14.512 -4.298 -9.724 1.00 95.38 153 LEU A N 1
ATOM 1176 C CA . LEU A 1 153 ? 14.282 -3.873 -8.337 1.00 95.38 153 LEU A CA 1
ATOM 1177 C C . LEU A 1 153 ? 13.247 -2.748 -8.252 1.00 95.38 153 LEU A C 1
ATOM 1179 O O . LEU A 1 153 ? 12.470 -2.681 -7.299 1.00 95.38 153 LEU A O 1
ATOM 1183 N N . THR A 1 154 ? 13.212 -1.870 -9.251 1.00 95.75 154 THR A N 1
ATOM 1184 C CA . THR A 1 154 ? 12.196 -0.820 -9.375 1.00 95.75 154 THR A CA 1
ATOM 1185 C C . THR A 1 154 ? 10.815 -1.441 -9.549 1.00 95.75 154 THR A C 1
ATOM 1187 O O . THR A 1 154 ? 9.898 -1.135 -8.788 1.00 95.75 154 THR A O 1
ATOM 1190 N N . GLN A 1 155 ? 10.677 -2.395 -10.473 1.00 95.62 155 GLN A N 1
ATOM 1191 C CA . GLN A 1 155 ? 9.431 -3.117 -10.703 1.00 95.62 155 GLN A CA 1
ATOM 1192 C C . GLN A 1 155 ? 8.968 -3.881 -9.450 1.00 95.62 155 GLN A C 1
ATOM 1194 O O . GLN A 1 155 ? 7.784 -3.843 -9.114 1.00 95.62 155 GLN A O 1
ATOM 1199 N N . VAL A 1 156 ? 9.879 -4.538 -8.724 1.00 96.00 156 VAL A N 1
ATOM 1200 C CA . VAL A 1 156 ? 9.576 -5.222 -7.453 1.00 96.00 156 VAL A CA 1
ATOM 1201 C C . VAL A 1 156 ? 9.084 -4.231 -6.395 1.00 96.00 156 VAL A C 1
ATOM 1203 O O . VAL A 1 156 ? 8.075 -4.489 -5.737 1.00 96.00 156 VAL A O 1
ATOM 1206 N N . GLY A 1 157 ? 9.741 -3.075 -6.260 1.00 97.06 157 GLY A N 1
ATOM 1207 C CA . GLY A 1 157 ? 9.310 -2.010 -5.350 1.00 97.06 157 GLY A CA 1
ATOM 1208 C C . GLY A 1 157 ? 7.918 -1.470 -5.691 1.00 97.06 157 GLY A C 1
ATOM 1209 O O . GLY A 1 157 ? 7.083 -1.300 -4.801 1.00 97.06 157 GLY A O 1
ATOM 1210 N N . ILE A 1 158 ? 7.639 -1.274 -6.983 1.00 97.94 158 ILE A N 1
ATOM 1211 C CA . ILE A 1 158 ? 6.319 -0.875 -7.486 1.00 97.94 158 ILE A CA 1
ATOM 1212 C C . ILE A 1 158 ? 5.262 -1.927 -7.134 1.00 97.94 158 ILE A C 1
ATOM 1214 O O . ILE A 1 158 ? 4.254 -1.587 -6.516 1.00 97.94 158 ILE A O 1
ATOM 1218 N N . LYS A 1 159 ? 5.508 -3.205 -7.455 1.00 97.75 159 LYS A N 1
ATOM 1219 C CA . LYS A 1 159 ? 4.591 -4.316 -7.143 1.00 97.75 159 LYS A CA 1
ATOM 1220 C C . LYS A 1 159 ? 4.290 -4.391 -5.647 1.00 97.75 159 LYS A C 1
ATOM 1222 O O . LYS A 1 159 ? 3.129 -4.491 -5.269 1.00 97.75 159 LYS A O 1
ATOM 1227 N N . SER A 1 160 ? 5.316 -4.278 -4.804 1.00 97.94 160 SER A N 1
ATOM 1228 C CA . SER A 1 160 ? 5.162 -4.274 -3.346 1.00 97.94 160 SER A CA 1
ATOM 1229 C C . SER A 1 160 ? 4.258 -3.131 -2.866 1.00 97.94 160 SER A C 1
ATOM 1231 O O . SER A 1 160 ? 3.299 -3.359 -2.124 1.00 97.94 160 SER A O 1
ATOM 1233 N N . LYS A 1 161 ? 4.474 -1.905 -3.364 1.00 98.25 161 LYS A N 1
ATOM 1234 C CA . LYS A 1 161 ? 3.633 -0.754 -3.001 1.00 98.25 161 LYS A CA 1
ATOM 1235 C C . LYS A 1 161 ? 2.191 -0.895 -3.505 1.00 98.25 161 LYS A C 1
ATOM 1237 O O . LYS A 1 161 ? 1.260 -0.565 -2.773 1.00 98.25 161 LYS A O 1
ATOM 1242 N N . MET A 1 162 ? 1.989 -1.419 -4.714 1.00 98.44 162 MET A N 1
ATOM 1243 C CA . MET A 1 162 ? 0.654 -1.727 -5.237 1.00 98.44 162 MET A CA 1
ATOM 1244 C C . MET A 1 162 ? -0.062 -2.774 -4.370 1.00 98.44 162 MET A C 1
ATOM 1246 O O . MET A 1 162 ? -1.217 -2.562 -3.999 1.00 98.44 162 MET A O 1
ATOM 1250 N N . SER A 1 163 ? 0.625 -3.853 -3.973 1.00 98.38 163 SER A N 1
ATOM 1251 C CA . SER A 1 163 ? 0.093 -4.854 -3.038 1.00 98.38 163 SER A CA 1
ATOM 1252 C C . SER A 1 163 ? -0.347 -4.241 -1.715 1.00 98.38 163 SER A C 1
ATOM 1254 O O . SER A 1 163 ? -1.440 -4.553 -1.247 1.00 98.38 163 SER A O 1
ATOM 1256 N N . ASP A 1 164 ? 0.467 -3.368 -1.114 1.00 98.25 164 ASP A N 1
ATOM 1257 C CA . ASP A 1 164 ? 0.110 -2.686 0.136 1.00 98.25 164 ASP A CA 1
ATOM 1258 C C . ASP A 1 164 ? -1.184 -1.866 -0.012 1.00 98.25 164 ASP A C 1
ATOM 1260 O O . ASP A 1 164 ? -2.041 -1.909 0.875 1.00 98.25 164 ASP A O 1
ATOM 1264 N N . LEU A 1 165 ? -1.346 -1.143 -1.127 1.00 98.50 165 LEU A N 1
ATOM 1265 C CA . LEU A 1 165 ? -2.541 -0.339 -1.405 1.00 98.50 165 LEU A CA 1
ATOM 1266 C C . LEU A 1 165 ? -3.787 -1.214 -1.568 1.00 98.50 165 LEU A C 1
ATOM 1268 O O . LEU A 1 165 ? -4.800 -0.957 -0.915 1.00 98.50 165 LEU A O 1
ATOM 1272 N N . TYR A 1 166 ? -3.709 -2.270 -2.384 1.00 98.62 166 TYR A N 1
ATOM 1273 C CA . TYR A 1 166 ? -4.812 -3.220 -2.541 1.00 98.62 166 TYR A CA 1
ATOM 1274 C C . TYR A 1 166 ? -5.183 -3.864 -1.211 1.00 98.62 166 TYR A C 1
ATOM 1276 O O . TYR A 1 166 ? -6.354 -3.875 -0.838 1.00 98.62 166 TYR A O 1
ATOM 1284 N N . TYR A 1 167 ? -4.186 -4.349 -0.474 1.00 98.38 167 TYR A N 1
ATOM 1285 C CA . TYR A 1 167 ? -4.384 -4.976 0.822 1.00 98.38 167 TYR A CA 1
ATOM 1286 C C . TYR A 1 167 ? -5.123 -4.044 1.786 1.00 98.38 167 TYR A C 1
ATOM 1288 O O . TYR A 1 167 ? -6.155 -4.421 2.334 1.00 98.38 167 TYR A O 1
ATOM 1296 N N . LYS A 1 168 ? -4.658 -2.799 1.940 1.00 98.00 168 LYS A N 1
ATOM 1297 C CA . LYS A 1 168 ? -5.273 -1.819 2.849 1.00 98.00 168 LYS A CA 1
ATOM 1298 C C . LYS A 1 168 ? -6.698 -1.465 2.445 1.00 98.00 168 LYS A C 1
ATOM 1300 O O . LYS A 1 168 ? -7.563 -1.386 3.313 1.00 98.00 168 LYS A O 1
ATOM 1305 N N . LEU A 1 169 ? -6.958 -1.280 1.153 1.00 98.06 169 LEU A N 1
ATOM 1306 C CA . LEU A 1 169 ? -8.291 -0.930 0.666 1.00 98.06 169 LEU A CA 1
ATOM 1307 C C . LEU A 1 169 ? -9.278 -2.086 0.806 1.00 98.06 169 LEU A C 1
ATOM 1309 O O . LEU A 1 169 ? -10.359 -1.887 1.353 1.00 98.06 169 LEU A O 1
ATOM 1313 N N . TYR A 1 170 ? -8.916 -3.299 0.400 1.00 97.69 170 TYR A N 1
ATOM 1314 C CA . TYR A 1 170 ? -9.835 -4.435 0.471 1.00 97.69 170 TYR A CA 1
ATOM 1315 C C . TYR A 1 170 ? -10.051 -4.953 1.903 1.00 97.69 170 TYR A C 1
ATOM 1317 O O . TYR A 1 170 ? -11.148 -5.416 2.209 1.00 97.69 170 TYR A O 1
ATOM 1325 N N . LYS A 1 171 ? -9.087 -4.785 2.825 1.00 96.69 171 LYS A N 1
ATOM 1326 C CA . LYS A 1 171 ? -9.303 -5.065 4.262 1.00 96.69 171 LYS A CA 1
ATOM 1327 C C . LYS A 1 171 ? -10.016 -3.945 5.027 1.00 96.69 171 LYS A C 1
ATOM 1329 O O . LYS A 1 171 ? -10.375 -4.146 6.183 1.00 96.69 171 LYS A O 1
ATOM 1334 N N . SER A 1 172 ? -10.236 -2.777 4.421 1.00 96.00 172 SER A N 1
ATOM 1335 C CA . SER A 1 172 ? -10.818 -1.618 5.120 1.00 96.00 172 SER A CA 1
ATOM 1336 C C . SER A 1 172 ? -12.315 -1.737 5.430 1.00 96.00 172 SER A C 1
ATOM 1338 O O . SER A 1 172 ? -12.851 -0.905 6.162 1.00 96.00 172 SER A O 1
ATOM 1340 N N . GLY A 1 173 ? -13.004 -2.725 4.849 1.00 94.75 173 GLY A N 1
ATOM 1341 C CA . GLY A 1 173 ? -14.461 -2.867 4.941 1.00 94.75 173 GLY A CA 1
ATOM 1342 C C . GLY A 1 173 ? -15.247 -1.867 4.083 1.00 94.75 173 GLY A C 1
ATOM 1343 O O . GLY A 1 173 ? -16.473 -1.844 4.152 1.00 94.75 173 GLY A O 1
ATOM 1344 N N . GLN A 1 174 ? -14.566 -1.047 3.275 1.00 96.38 174 GLN A N 1
ATOM 1345 C CA . GLN A 1 174 ? -15.212 -0.131 2.336 1.00 96.38 174 GLN A CA 1
ATOM 1346 C C . GLN A 1 174 ? -15.803 -0.893 1.137 1.00 96.38 174 GLN A C 1
ATOM 1348 O O . GLN A 1 174 ? -15.282 -1.948 0.761 1.00 96.38 174 GLN A O 1
ATOM 1353 N N . PRO A 1 175 ? -16.875 -0.382 0.506 1.00 96.88 175 PRO A N 1
ATOM 1354 C CA . PRO A 1 175 ? -17.554 -1.076 -0.581 1.00 96.88 175 PRO A CA 1
ATOM 1355 C C . PRO A 1 175 ? -16.783 -0.910 -1.897 1.00 96.88 175 PRO A C 1
ATOM 1357 O O . PRO A 1 175 ? -17.207 -0.196 -2.795 1.00 96.88 175 PRO A O 1
ATOM 1360 N N . ILE A 1 176 ? -15.618 -1.535 -2.019 1.00 98.12 176 ILE A N 1
ATOM 1361 C CA . ILE A 1 176 ? -14.767 -1.421 -3.206 1.00 98.12 176 ILE A CA 1
ATOM 1362 C C . ILE A 1 176 ? -15.345 -2.254 -4.355 1.00 98.12 176 ILE A C 1
ATOM 1364 O O . ILE A 1 176 ? -15.564 -3.452 -4.198 1.00 98.12 176 ILE A O 1
ATOM 1368 N N . GLY A 1 177 ? -15.572 -1.625 -5.508 1.00 98.06 177 GLY A N 1
ATOM 1369 C CA . GLY A 1 177 ? -15.897 -2.283 -6.775 1.00 98.06 177 GLY A CA 1
ATOM 1370 C C . GLY A 1 177 ? -14.647 -2.643 -7.570 1.00 98.06 177 GLY A C 1
ATOM 1371 O O . GLY A 1 177 ? -14.495 -3.787 -7.977 1.00 98.06 177 GLY A O 1
ATOM 1372 N N . ALA A 1 178 ? -13.728 -1.692 -7.730 1.00 98.25 178 ALA A N 1
ATOM 1373 C CA . ALA A 1 178 ? -12.447 -1.926 -8.386 1.00 98.25 178 ALA A CA 1
ATOM 1374 C C . ALA A 1 178 ? -11.403 -0.921 -7.915 1.00 98.25 178 ALA A C 1
ATOM 1376 O O . ALA A 1 178 ? -11.733 0.223 -7.594 1.00 98.25 178 ALA A O 1
ATOM 1377 N N . VAL A 1 179 ? -10.133 -1.313 -7.959 1.00 98.75 179 VAL A N 1
ATOM 1378 C CA . VAL A 1 179 ? -9.011 -0.399 -7.735 1.00 98.75 179 VAL A CA 1
ATOM 1379 C C . VAL A 1 179 ? -8.041 -0.532 -8.899 1.00 98.75 179 VAL A C 1
ATOM 1381 O O . VAL A 1 179 ? -7.600 -1.635 -9.209 1.00 98.75 179 VAL A O 1
ATOM 1384 N N . SER A 1 180 ? -7.703 0.587 -9.531 1.00 98.75 180 SER A N 1
ATOM 1385 C CA . SER A 1 180 ? -6.598 0.710 -10.476 1.00 98.75 180 SER A CA 1
ATOM 1386 C C . SER A 1 180 ? -5.477 1.513 -9.822 1.00 98.75 180 SER A C 1
ATOM 1388 O O . SER A 1 180 ? -5.720 2.598 -9.294 1.00 98.75 180 SER A O 1
ATOM 1390 N N . VAL A 1 181 ? -4.247 1.007 -9.874 1.00 98.81 181 VAL A N 1
ATOM 1391 C CA . VAL A 1 181 ? -3.067 1.702 -9.345 1.00 98.81 181 VAL A CA 1
ATOM 1392 C C . VAL A 1 181 ? -2.079 1.949 -10.478 1.00 98.81 181 VAL A C 1
ATOM 1394 O O . VAL A 1 181 ? -1.658 1.010 -11.153 1.00 98.81 181 VAL A O 1
ATOM 1397 N N . CYS A 1 182 ? -1.705 3.212 -10.669 1.00 98.69 182 CYS A N 1
ATOM 1398 C CA . CYS A 1 182 ? -0.800 3.693 -11.706 1.00 98.69 182 CYS A CA 1
ATOM 1399 C C . CYS A 1 182 ? 0.463 4.279 -11.063 1.00 98.69 182 CYS A C 1
ATOM 1401 O O . CYS A 1 182 ? 0.406 5.286 -10.352 1.00 98.69 182 CYS A O 1
ATOM 1403 N N . ALA A 1 183 ? 1.605 3.653 -11.333 1.00 98.56 183 ALA A N 1
ATOM 1404 C CA . ALA A 1 183 ? 2.919 4.147 -10.952 1.00 98.56 183 ALA A CA 1
ATOM 1405 C C . ALA A 1 183 ? 3.484 5.059 -12.045 1.00 98.56 183 ALA A C 1
ATOM 1407 O O . ALA A 1 183 ? 3.541 4.663 -13.211 1.00 98.56 183 ALA A O 1
ATOM 1408 N N . TYR A 1 184 ? 3.947 6.241 -11.648 1.00 98.31 184 TYR A N 1
ATOM 1409 C CA . TYR A 1 184 ? 4.652 7.208 -12.486 1.00 98.31 184 TYR A CA 1
ATOM 1410 C C . TYR A 1 184 ? 6.134 7.258 -12.133 1.00 98.31 184 TYR A C 1
ATOM 1412 O O . TYR A 1 184 ? 6.502 7.158 -10.960 1.00 98.31 184 TYR A O 1
ATOM 1420 N N . MET A 1 185 ? 6.980 7.478 -13.136 1.00 96.81 185 MET A N 1
ATOM 1421 C CA . MET A 1 185 ? 8.401 7.768 -12.949 1.00 96.81 185 MET A CA 1
ATOM 1422 C C . MET A 1 185 ? 8.879 8.823 -13.942 1.00 96.81 185 MET A C 1
ATOM 1424 O O . MET A 1 185 ? 8.280 9.019 -14.998 1.00 96.81 185 MET A O 1
ATOM 1428 N N . THR A 1 186 ? 9.987 9.482 -13.604 1.00 95.31 186 THR A N 1
ATOM 1429 C CA . THR A 1 186 ? 10.711 10.337 -14.546 1.00 95.31 186 THR A CA 1
ATOM 1430 C C . THR A 1 186 ? 11.527 9.443 -15.474 1.00 95.31 186 THR A C 1
ATOM 1432 O O . THR A 1 186 ? 12.486 8.812 -15.039 1.00 95.31 186 THR A O 1
ATOM 1435 N N . LEU A 1 187 ? 11.170 9.388 -16.749 1.00 93.50 187 LEU A N 1
ATOM 1436 C CA . LEU A 1 187 ? 11.924 8.672 -17.771 1.00 93.50 187 LEU A CA 1
ATOM 1437 C C . LEU A 1 187 ? 12.857 9.637 -18.495 1.00 93.50 187 LEU A C 1
ATOM 1439 O O . LEU A 1 187 ? 12.515 10.802 -18.692 1.00 93.50 187 LEU A O 1
ATOM 1443 N N . THR A 1 188 ? 14.036 9.150 -18.880 1.00 92.44 188 THR A N 1
ATOM 1444 C CA . THR A 1 188 ? 14.988 9.896 -19.711 1.00 92.44 188 THR A CA 1
ATOM 1445 C C . THR A 1 188 ? 15.084 9.217 -21.070 1.00 92.44 188 THR A C 1
ATOM 1447 O O . THR A 1 188 ? 15.393 8.028 -21.141 1.00 92.44 188 THR A O 1
ATOM 1450 N N . ASP A 1 189 ? 14.797 9.947 -22.147 1.00 91.56 189 ASP A N 1
ATOM 1451 C CA . ASP A 1 189 ? 14.921 9.409 -23.501 1.00 91.56 189 ASP A CA 1
ATOM 1452 C C . ASP A 1 189 ? 16.395 9.294 -23.947 1.00 91.56 189 ASP A C 1
ATOM 1454 O O . ASP A 1 189 ? 17.325 9.754 -23.279 1.00 91.56 189 ASP A O 1
ATOM 1458 N N . LYS A 1 190 ? 16.626 8.705 -25.127 1.00 91.75 190 LYS A N 1
ATOM 1459 C CA . LYS A 1 190 ? 17.975 8.552 -25.707 1.00 91.75 190 LYS A CA 1
ATOM 1460 C C . LYS A 1 190 ? 18.691 9.878 -26.014 1.00 91.75 190 LYS A C 1
ATOM 1462 O O . LYS A 1 190 ? 19.875 9.861 -26.340 1.00 91.75 190 LYS A O 1
ATOM 1467 N N . TYR A 1 191 ? 17.977 11.000 -25.970 1.00 94.81 191 TYR A N 1
ATOM 1468 C CA . TYR A 1 191 ? 18.499 12.347 -26.188 1.00 94.81 191 TYR A CA 1
ATOM 1469 C C . TYR A 1 191 ? 18.701 13.115 -24.871 1.00 94.81 191 TYR A C 1
ATOM 1471 O O . TYR A 1 191 ? 19.180 14.247 -24.903 1.00 94.81 191 TYR A O 1
ATOM 1479 N N . GLY A 1 192 ? 18.380 12.513 -23.721 1.00 93.50 192 GLY A N 1
ATOM 1480 C CA . GLY A 1 192 ? 18.505 13.135 -22.405 1.00 93.50 192 GLY A CA 1
ATOM 1481 C C . GLY A 1 192 ? 17.286 13.953 -21.964 1.00 93.50 192 GLY A C 1
ATOM 1482 O O . GLY A 1 192 ? 17.350 14.594 -20.914 1.00 93.50 192 GLY A O 1
ATOM 1483 N N . ASN A 1 193 ? 16.180 13.948 -22.716 1.00 96.06 193 ASN A N 1
ATOM 1484 C CA . ASN A 1 193 ? 14.962 14.650 -22.312 1.00 96.06 193 ASN A CA 1
ATOM 1485 C C . ASN A 1 193 ? 14.256 13.875 -21.201 1.00 96.06 193 ASN A C 1
ATOM 1487 O O . ASN A 1 193 ? 14.064 12.664 -21.312 1.00 96.06 193 ASN A O 1
ATOM 1491 N N . LYS A 1 194 ? 13.846 14.588 -20.148 1.00 95.06 194 LYS A N 1
ATOM 1492 C CA . LYS A 1 194 ? 13.133 14.019 -19.003 1.00 95.06 194 LYS A CA 1
ATOM 1493 C C . LYS A 1 194 ? 11.635 14.264 -19.106 1.00 95.06 194 LYS A C 1
ATOM 1495 O O . LYS A 1 194 ? 11.212 15.402 -19.302 1.00 95.06 194 LYS A O 1
ATOM 1500 N N . THR A 1 195 ? 10.846 13.219 -18.904 1.00 95.50 195 THR A N 1
ATOM 1501 C CA . THR A 1 195 ? 9.379 13.277 -18.915 1.00 95.50 195 THR A CA 1
ATOM 1502 C C . THR A 1 195 ? 8.801 12.359 -17.851 1.00 95.50 195 THR A C 1
ATOM 1504 O O . THR A 1 195 ? 9.285 11.245 -17.672 1.00 95.50 195 THR A O 1
ATOM 1507 N N . ASP A 1 196 ? 7.749 12.806 -17.172 1.00 95.44 196 ASP A N 1
ATOM 1508 C CA . ASP A 1 196 ? 7.017 11.971 -16.222 1.00 95.44 196 ASP A CA 1
ATOM 1509 C C . ASP A 1 196 ? 5.980 11.146 -16.966 1.00 95.44 196 ASP A C 1
ATOM 1511 O O . ASP A 1 196 ? 5.049 11.718 -17.535 1.00 95.44 196 ASP A O 1
ATOM 1515 N N . ASP A 1 197 ? 6.110 9.825 -16.917 1.00 96.56 197 ASP A N 1
ATOM 1516 C CA . ASP A 1 197 ? 5.177 8.925 -17.588 1.00 96.56 197 ASP A CA 1
ATOM 1517 C C . ASP A 1 197 ? 4.754 7.769 -16.680 1.00 96.56 197 ASP A C 1
ATOM 1519 O O . ASP A 1 197 ? 5.410 7.453 -15.679 1.00 96.56 197 ASP A O 1
ATOM 1523 N N . ILE A 1 198 ? 3.626 7.153 -17.025 1.00 97.31 198 ILE A N 1
ATOM 1524 C CA . ILE A 1 198 ? 3.174 5.913 -16.409 1.00 97.31 198 ILE A CA 1
ATOM 1525 C C . ILE A 1 198 ? 4.189 4.835 -16.770 1.00 97.31 198 ILE A C 1
ATOM 1527 O O . ILE A 1 198 ? 4.559 4.670 -17.929 1.00 97.31 198 ILE A O 1
ATOM 1531 N N . VAL A 1 199 ? 4.613 4.067 -15.774 1.00 97.50 199 VAL A N 1
ATOM 1532 C CA . VAL A 1 199 ? 5.520 2.934 -15.976 1.00 97.50 199 VAL A CA 1
ATOM 1533 C C . VAL A 1 199 ? 4.882 1.590 -15.667 1.00 97.50 199 VAL A C 1
ATOM 1535 O O . VAL A 1 199 ? 5.323 0.564 -16.181 1.00 97.50 199 VAL A O 1
ATOM 1538 N N . TYR A 1 200 ? 3.832 1.579 -14.845 1.00 98.25 200 TYR A N 1
ATOM 1539 C CA . TYR A 1 200 ? 3.127 0.359 -14.480 1.00 98.25 200 TYR A CA 1
ATOM 1540 C C . TYR A 1 200 ? 1.695 0.692 -14.051 1.00 98.25 200 TYR A C 1
ATOM 1542 O O . TYR A 1 200 ? 1.490 1.476 -13.125 1.00 98.25 200 TYR A O 1
ATOM 1550 N N . THR A 1 201 ? 0.706 0.061 -14.682 1.00 98.44 201 THR A N 1
ATOM 1551 C CA . THR A 1 201 ? -0.691 0.076 -14.242 1.00 98.44 201 THR A CA 1
ATOM 1552 C C . THR A 1 201 ? -1.171 -1.332 -13.925 1.00 98.44 201 THR A C 1
ATOM 1554 O O . THR A 1 201 ? -1.093 -2.236 -14.761 1.00 98.44 201 THR A O 1
ATOM 1557 N N . THR A 1 202 ? -1.735 -1.505 -12.733 1.00 98.69 202 THR A N 1
ATOM 1558 C CA . THR A 1 202 ? -2.453 -2.722 -12.343 1.00 98.69 202 THR A CA 1
ATOM 1559 C C . THR A 1 202 ? -3.899 -2.405 -12.002 1.00 98.69 202 THR A C 1
ATOM 1561 O O . THR A 1 202 ? -4.246 -1.254 -11.730 1.00 98.69 202 THR A O 1
ATOM 1564 N N . ARG A 1 203 ? -4.744 -3.434 -12.024 1.00 98.62 203 ARG A N 1
ATOM 1565 C CA . ARG A 1 203 ? -6.139 -3.343 -11.613 1.00 98.62 203 ARG A CA 1
ATOM 1566 C C . ARG A 1 203 ? -6.578 -4.606 -10.889 1.00 98.62 203 ARG A C 1
ATOM 1568 O O . ARG A 1 203 ? -6.335 -5.710 -11.373 1.00 98.62 203 ARG A O 1
ATOM 1575 N N . LEU A 1 204 ? -7.255 -4.436 -9.761 1.00 98.62 204 LEU A N 1
ATOM 1576 C CA . LEU A 1 204 ? -7.881 -5.515 -9.006 1.00 98.62 204 LEU A CA 1
ATOM 1577 C C . LEU A 1 204 ? -9.379 -5.239 -8.882 1.00 98.62 204 LEU A C 1
ATOM 1579 O O . LEU A 1 204 ? -9.779 -4.267 -8.237 1.00 98.62 204 LEU A O 1
ATOM 1583 N N . GLU A 1 205 ? -10.177 -6.102 -9.503 1.00 98.12 205 GLU A N 1
ATOM 1584 C CA . GLU A 1 205 ? -11.641 -6.106 -9.425 1.00 98.12 205 GLU A CA 1
ATOM 1585 C C . GLU A 1 205 ? -12.115 -6.781 -8.130 1.00 98.12 205 GLU A C 1
ATOM 1587 O O . GLU A 1 205 ? -11.460 -7.698 -7.618 1.00 98.12 205 GLU A O 1
ATOM 1592 N N . ASN A 1 206 ? -13.271 -6.361 -7.612 1.00 97.31 206 ASN A N 1
ATOM 1593 C CA . ASN A 1 206 ? -13.855 -6.935 -6.400 1.00 97.31 206 ASN A CA 1
ATOM 1594 C C . ASN A 1 206 ? -14.143 -8.434 -6.546 1.00 97.31 206 ASN A C 1
ATOM 1596 O O . ASN A 1 206 ? -13.980 -9.177 -5.583 1.00 97.31 206 ASN A O 1
ATOM 1600 N N . GLU A 1 207 ? -14.521 -8.893 -7.739 1.00 97.31 207 GLU A N 1
ATOM 1601 C CA . GLU A 1 207 ? -14.820 -10.298 -8.019 1.00 97.31 207 GLU A CA 1
ATOM 1602 C C . GLU A 1 207 ? -13.597 -11.202 -7.813 1.00 97.31 207 GLU A C 1
ATOM 1604 O O . GLU A 1 207 ? -13.727 -12.308 -7.288 1.00 97.31 207 GLU A O 1
ATOM 1609 N N . GLU A 1 208 ? -12.405 -10.737 -8.192 1.00 98.19 208 GLU A N 1
ATOM 1610 C CA . GLU A 1 208 ? -11.155 -11.466 -7.957 1.00 98.19 208 GLU A CA 1
ATOM 1611 C C . GLU A 1 208 ? -10.675 -11.294 -6.512 1.00 98.19 208 GLU A C 1
ATOM 1613 O O . GLU A 1 208 ? -10.276 -12.264 -5.865 1.00 98.19 208 GLU A O 1
ATOM 1618 N N . ALA A 1 209 ? -10.798 -10.084 -5.958 1.00 97.62 209 ALA A N 1
ATOM 1619 C CA . ALA A 1 209 ? -10.487 -9.807 -4.559 1.00 97.62 209 ALA A CA 1
ATOM 1620 C C . ALA A 1 209 ? -11.330 -10.656 -3.586 1.00 97.62 209 ALA A C 1
ATOM 1622 O O . ALA A 1 209 ? -10.831 -11.086 -2.549 1.00 97.62 209 ALA A O 1
ATOM 1623 N N . ALA A 1 210 ? -12.587 -10.955 -3.920 1.00 97.50 210 ALA A N 1
ATOM 1624 C CA . ALA A 1 210 ? -13.475 -11.786 -3.108 1.00 97.50 210 ALA A CA 1
ATOM 1625 C C . ALA A 1 210 ? -13.018 -13.253 -3.006 1.00 97.50 210 ALA A C 1
ATOM 1627 O O . ALA A 1 210 ? -13.411 -13.950 -2.072 1.00 97.50 210 ALA A O 1
ATOM 1628 N N . LYS A 1 211 ? -12.180 -13.727 -3.938 1.00 97.81 211 LYS A N 1
ATOM 1629 C CA . LYS A 1 211 ? -11.618 -15.089 -3.927 1.00 97.81 211 LYS A CA 1
ATOM 1630 C C . LYS A 1 211 ? -10.340 -15.198 -3.090 1.00 97.81 211 LYS A C 1
ATOM 1632 O O . LYS A 1 211 ? -9.877 -16.305 -2.825 1.00 97.81 211 LYS A O 1
ATOM 1637 N N . VAL A 1 212 ? -9.744 -14.070 -2.702 1.00 97.56 212 VAL A N 1
ATOM 1638 C CA . VAL A 1 212 ? -8.505 -14.034 -1.917 1.00 97.56 212 VAL A CA 1
ATOM 1639 C C . VAL A 1 212 ? -8.780 -14.475 -0.476 1.00 97.56 212 VAL A C 1
ATOM 1641 O O . VAL A 1 212 ? -9.715 -14.000 0.166 1.00 97.56 212 VAL A O 1
ATOM 1644 N N . ASN A 1 213 ? -7.926 -15.348 0.069 1.00 96.62 213 ASN A N 1
ATOM 1645 C CA . ASN A 1 213 ? -7.952 -15.679 1.493 1.00 96.62 213 ASN A CA 1
ATOM 1646 C C . ASN A 1 213 ? -7.306 -14.554 2.323 1.00 96.62 213 ASN A C 1
ATOM 1648 O O . ASN A 1 213 ? -6.117 -14.597 2.627 1.00 96.62 213 ASN A O 1
ATOM 1652 N N . TRP A 1 214 ? -8.093 -13.554 2.719 1.00 95.88 214 TRP A N 1
ATOM 1653 C CA . TRP A 1 214 ? -7.623 -12.412 3.522 1.00 95.88 214 TRP A CA 1
ATOM 1654 C C . TRP A 1 214 ? -7.280 -12.746 4.984 1.00 95.88 214 TRP A C 1
ATOM 1656 O O . TRP A 1 214 ? -6.806 -11.866 5.709 1.00 95.88 214 TRP A O 1
ATOM 1666 N N . SER A 1 215 ? -7.560 -13.979 5.423 1.00 95.44 215 SER A N 1
ATOM 1667 C CA . SER A 1 215 ? -7.207 -14.485 6.758 1.00 95.44 215 SER A CA 1
ATOM 1668 C C . SER A 1 215 ? -5.821 -15.131 6.819 1.00 95.44 215 SER A C 1
ATOM 1670 O O . SER A 1 215 ? -5.340 -15.426 7.909 1.00 95.44 215 SER A O 1
ATOM 1672 N N . GLU A 1 216 ? -5.190 -15.338 5.660 1.00 96.19 216 GLU A N 1
ATOM 1673 C CA . GLU A 1 216 ? -3.808 -15.801 5.559 1.00 96.19 216 GLU A CA 1
ATOM 1674 C C . GLU A 1 216 ? -2.831 -14.756 6.118 1.00 96.19 216 GLU A C 1
ATOM 1676 O O . GLU A 1 216 ? -3.182 -13.585 6.288 1.00 96.19 216 GLU A O 1
ATOM 1681 N N . ASP A 1 217 ? -1.589 -15.174 6.363 1.00 97.19 217 ASP A N 1
ATOM 1682 C CA . ASP A 1 217 ? -0.511 -14.274 6.767 1.00 97.19 217 ASP A CA 1
ATOM 1683 C C . ASP A 1 217 ? -0.376 -13.053 5.833 1.00 97.19 217 ASP A C 1
ATOM 1685 O O . ASP A 1 217 ? -0.372 -13.164 4.602 1.00 97.19 217 ASP A O 1
ATOM 1689 N N . ASP A 1 218 ? -0.216 -11.870 6.431 1.00 97.00 218 ASP A N 1
ATOM 1690 C CA . ASP A 1 218 ? -0.150 -10.587 5.730 1.00 97.00 218 ASP A CA 1
ATOM 1691 C C . ASP A 1 218 ? 0.965 -10.545 4.672 1.00 97.00 218 ASP A C 1
ATOM 1693 O O . ASP A 1 218 ? 0.789 -9.958 3.600 1.00 97.00 218 ASP A O 1
ATOM 1697 N N . SER A 1 219 ? 2.121 -11.158 4.949 1.00 96.12 219 SER A N 1
ATOM 1698 C CA . SER A 1 219 ? 3.226 -11.234 3.990 1.00 96.12 219 SER A CA 1
ATOM 1699 C C . SER A 1 219 ? 2.859 -12.142 2.823 1.00 96.12 219 SER A C 1
ATOM 1701 O O . SER A 1 219 ? 3.099 -11.785 1.668 1.00 96.12 219 SER A O 1
ATOM 1703 N N . MET A 1 220 ? 2.218 -13.279 3.100 1.00 97.19 220 MET A N 1
ATOM 1704 C CA . MET A 1 220 ? 1.758 -14.204 2.067 1.00 97.19 220 MET A CA 1
ATOM 1705 C C . MET A 1 220 ? 0.729 -13.549 1.134 1.00 97.19 220 MET A C 1
ATOM 1707 O O . MET A 1 220 ? 0.875 -13.609 -0.093 1.00 97.19 220 MET A O 1
ATOM 1711 N N . VAL A 1 221 ? -0.268 -12.853 1.693 1.00 97.69 221 VAL A N 1
ATOM 1712 C CA . VAL A 1 221 ? -1.274 -12.135 0.896 1.00 97.69 221 VAL A CA 1
ATOM 1713 C C . VAL A 1 221 ? -0.603 -11.100 -0.003 1.00 97.69 221 VAL A C 1
ATOM 1715 O O . VAL A 1 221 ? -0.819 -11.099 -1.216 1.00 97.69 221 VAL A O 1
ATOM 1718 N N . LYS A 1 222 ? 0.251 -10.243 0.564 1.00 97.50 222 LYS A 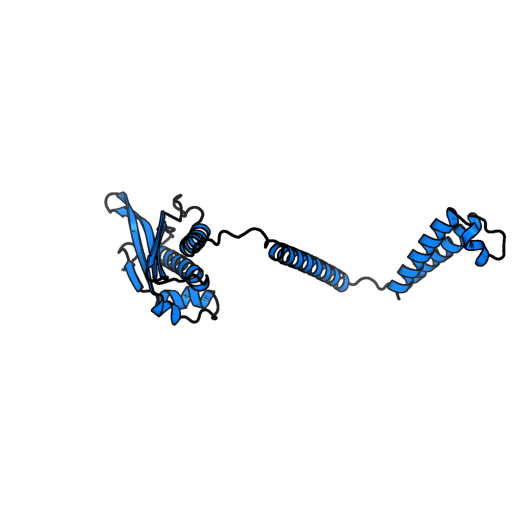N 1
ATOM 1719 C CA . LYS A 1 222 ? 0.830 -9.107 -0.164 1.00 97.50 222 LYS A CA 1
ATOM 1720 C C . LYS A 1 222 ? 1.904 -9.499 -1.170 1.00 97.50 222 LYS A C 1
ATOM 1722 O O . LYS A 1 222 ? 1.925 -8.952 -2.270 1.00 97.50 222 LYS A O 1
ATOM 1727 N N . ASN A 1 223 ? 2.788 -10.425 -0.821 1.00 95.44 223 ASN A N 1
ATOM 1728 C CA . ASN A 1 223 ? 3.969 -10.720 -1.633 1.00 95.44 223 ASN A CA 1
ATOM 1729 C C . ASN A 1 223 ? 3.740 -11.850 -2.637 1.00 95.44 223 ASN A C 1
ATOM 1731 O O . ASN A 1 223 ? 4.482 -11.951 -3.613 1.00 95.44 223 ASN A O 1
ATOM 1735 N N . VAL A 1 224 ? 2.729 -12.700 -2.421 1.00 96.19 224 VAL A N 1
ATOM 1736 C CA . VAL A 1 224 ? 2.532 -13.901 -3.241 1.00 96.19 224 VAL A CA 1
ATOM 1737 C C . VAL A 1 224 ? 1.137 -13.985 -3.843 1.00 96.19 224 VAL A C 1
ATOM 1739 O O . VAL A 1 224 ? 1.032 -14.327 -5.020 1.00 96.19 224 VAL A O 1
ATOM 1742 N N . ILE A 1 225 ? 0.077 -13.700 -3.080 1.00 97.75 225 ILE A N 1
ATOM 1743 C CA . ILE A 1 225 ? -1.300 -13.857 -3.576 1.00 97.75 225 ILE A CA 1
ATOM 1744 C C . ILE A 1 225 ? -1.694 -12.679 -4.465 1.00 97.75 225 ILE A C 1
ATOM 1746 O O . ILE A 1 225 ? -1.973 -12.884 -5.643 1.00 97.75 225 ILE A O 1
ATOM 1750 N N . LEU A 1 226 ? -1.679 -11.448 -3.941 1.00 97.88 226 LEU A N 1
ATOM 1751 C CA . LEU A 1 226 ? -2.139 -10.268 -4.683 1.00 97.88 226 LEU A CA 1
ATOM 1752 C C . LEU A 1 226 ? -1.441 -10.091 -6.040 1.00 97.88 226 LEU A C 1
ATOM 1754 O O . LEU A 1 226 ? -2.161 -9.903 -7.025 1.00 97.88 226 LEU A O 1
ATOM 1758 N N . PRO A 1 227 ? -0.106 -10.269 -6.158 1.00 96.62 227 PRO A N 1
ATOM 1759 C CA . PRO A 1 227 ? 0.574 -10.142 -7.443 1.00 96.62 227 PRO A CA 1
ATOM 1760 C C . PRO A 1 227 ? 0.138 -11.129 -8.525 1.00 96.62 227 PRO A C 1
ATOM 1762 O O . PRO A 1 227 ? 0.418 -10.900 -9.699 1.00 96.62 227 PRO A O 1
ATOM 1765 N N . LYS A 1 228 ? -0.524 -12.228 -8.143 1.00 96.94 228 LYS A N 1
ATOM 1766 C CA . LYS A 1 228 ? -1.048 -13.248 -9.062 1.00 96.94 228 LYS A CA 1
ATOM 1767 C C . LYS A 1 228 ? -2.520 -13.042 -9.416 1.00 96.94 228 LYS A C 1
ATOM 1769 O O . LYS A 1 228 ? -3.013 -13.722 -10.309 1.00 96.94 228 LYS A O 1
ATOM 1774 N N . VAL A 1 229 ? -3.221 -12.172 -8.690 1.00 97.12 229 VAL A N 1
ATOM 1775 C CA . VAL A 1 229 ? -4.679 -12.007 -8.787 1.00 97.12 229 VAL A CA 1
ATOM 1776 C C . VAL A 1 229 ? -5.055 -10.715 -9.510 1.00 97.12 229 VAL A C 1
ATOM 1778 O O . VAL A 1 229 ? -6.050 -10.690 -10.231 1.00 97.12 229 VAL A O 1
ATOM 1781 N N . TRP A 1 230 ? -4.277 -9.638 -9.367 1.00 97.88 230 TRP A N 1
ATOM 1782 C CA . TRP A 1 230 ? -4.535 -8.432 -10.153 1.00 97.88 230 TRP A CA 1
ATOM 1783 C C . TRP A 1 230 ? -4.206 -8.638 -11.634 1.00 97.88 230 TRP A C 1
ATOM 1785 O O . TRP A 1 230 ? -3.355 -9.442 -12.017 1.00 97.88 230 TRP A O 1
ATOM 1795 N N . SER A 1 231 ? -4.818 -7.817 -12.478 1.00 98.00 231 SER A N 1
ATOM 1796 C CA . SER A 1 231 ? -4.457 -7.694 -13.887 1.00 98.00 231 SER A CA 1
ATOM 1797 C C . SER A 1 231 ? -3.403 -6.606 -14.075 1.00 98.00 231 SER A C 1
ATOM 1799 O O . SER A 1 231 ? -3.514 -5.521 -13.507 1.00 98.00 231 SER A O 1
ATOM 1801 N N . THR A 1 232 ? -2.385 -6.872 -14.893 1.00 97.62 232 THR A N 1
ATOM 1802 C CA . THR A 1 232 ? -1.472 -5.827 -15.385 1.00 97.62 232 THR A CA 1
ATOM 1803 C C . THR A 1 232 ? -2.073 -5.234 -16.653 1.00 97.62 232 THR A C 1
ATOM 1805 O O . THR A 1 232 ? -2.206 -5.937 -17.648 1.00 97.62 232 THR A O 1
ATOM 1808 N N . LEU A 1 233 ? -2.459 -3.958 -16.608 1.00 96.94 233 LEU A N 1
ATOM 1809 C CA . LEU A 1 233 ? -3.047 -3.257 -17.755 1.00 96.94 233 LEU A CA 1
ATOM 1810 C C . LEU A 1 233 ? -1.979 -2.614 -18.639 1.00 96.94 233 LEU A C 1
ATOM 1812 O O . LEU A 1 233 ? -2.172 -2.470 -19.842 1.00 96.94 233 LEU A O 1
ATOM 1816 N N . PHE A 1 234 ? -0.860 -2.219 -18.034 1.00 97.12 234 PHE A N 1
ATOM 1817 C CA . PHE A 1 234 ? 0.248 -1.592 -18.733 1.00 97.12 234 PHE A CA 1
ATOM 1818 C C . PHE A 1 234 ? 1.558 -1.822 -17.977 1.00 97.12 234 PHE A C 1
ATOM 1820 O O . PHE A 1 234 ? 1.593 -1.708 -16.751 1.00 97.12 234 PHE A O 1
ATOM 1827 N N . LEU A 1 235 ? 2.628 -2.113 -18.713 1.00 96.25 235 LEU A N 1
ATOM 1828 C CA . LEU A 1 235 ? 4.002 -2.150 -18.225 1.00 96.25 235 LEU A CA 1
ATOM 1829 C C . LEU A 1 235 ? 4.878 -1.467 -19.274 1.00 96.25 235 LEU A C 1
ATOM 1831 O O . LEU A 1 235 ? 4.912 -1.895 -20.427 1.00 96.25 235 LEU A O 1
ATOM 1835 N N . HIS A 1 236 ? 5.562 -0.399 -18.880 1.00 95.44 236 HIS A N 1
ATOM 1836 C CA . HIS A 1 236 ? 6.425 0.343 -19.788 1.00 95.44 236 HIS A CA 1
ATOM 1837 C C . HIS A 1 236 ? 7.686 -0.477 -20.127 1.00 95.44 236 HIS A C 1
ATOM 1839 O O . HIS A 1 236 ? 8.255 -1.087 -19.217 1.00 95.44 236 HIS A O 1
ATOM 1845 N N . PRO A 1 237 ? 8.188 -0.448 -21.380 1.00 92.94 237 PRO A N 1
ATOM 1846 C CA . PRO A 1 237 ? 9.369 -1.218 -21.790 1.00 92.94 237 PRO A CA 1
ATOM 1847 C C . PRO A 1 237 ? 10.636 -0.947 -20.965 1.00 92.94 237 PRO A C 1
ATOM 1849 O O . PRO A 1 237 ? 11.451 -1.829 -20.749 1.00 92.94 237 PRO A O 1
ATOM 1852 N N . ALA A 1 238 ? 10.786 0.264 -20.424 1.00 90.12 238 ALA A N 1
ATOM 1853 C CA . ALA A 1 238 ? 11.891 0.593 -19.510 1.00 90.12 238 ALA A CA 1
ATOM 1854 C C . ALA A 1 238 ? 11.906 -0.244 -18.208 1.00 90.12 238 ALA A C 1
ATOM 1856 O O . ALA A 1 238 ? 12.911 -0.249 -17.502 1.00 90.12 238 ALA A O 1
ATOM 1857 N N . LEU A 1 239 ? 10.796 -0.915 -17.871 1.00 90.06 239 LEU A N 1
ATOM 1858 C CA . LEU A 1 239 ? 10.667 -1.826 -16.731 1.00 90.06 239 LEU A CA 1
ATOM 1859 C C . LEU A 1 239 ? 10.453 -3.293 -17.141 1.00 90.06 239 LEU A C 1
ATOM 1861 O O . LEU A 1 239 ? 10.291 -4.137 -16.254 1.00 90.06 239 LEU A O 1
ATOM 1865 N N . SER A 1 240 ? 10.392 -3.611 -18.438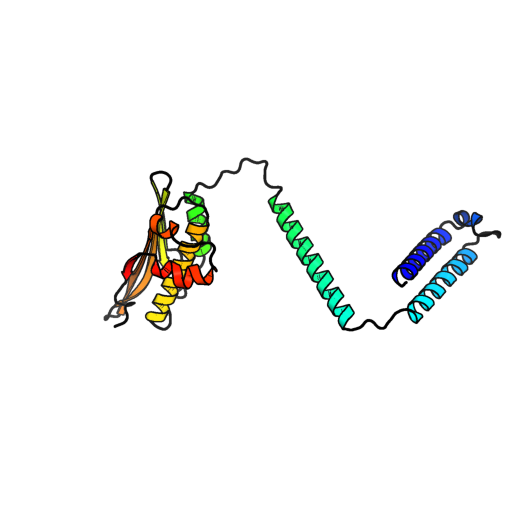 1.00 84.12 240 SER A N 1
ATOM 1866 C CA . SER A 1 240 ? 10.405 -5.005 -18.886 1.00 84.12 240 SER A CA 1
ATOM 1867 C C . SER A 1 240 ? 11.838 -5.524 -18.885 1.00 84.12 240 SER A C 1
ATOM 1869 O O . SER A 1 240 ? 12.757 -4.805 -19.264 1.00 84.12 240 SER A O 1
ATOM 1871 N N . GLU A 1 241 ? 12.029 -6.761 -18.437 1.00 68.12 241 GLU A N 1
ATOM 1872 C CA . GLU A 1 241 ? 13.281 -7.475 -18.690 1.00 68.12 241 GLU A CA 1
ATOM 1873 C C . GLU A 1 241 ? 13.348 -7.802 -20.188 1.00 68.12 241 GLU A C 1
ATOM 1875 O O . GLU A 1 241 ? 12.347 -8.259 -20.747 1.00 68.12 241 GLU A O 1
ATOM 1880 N N . ASP A 1 242 ? 14.492 -7.520 -20.815 1.00 52.72 242 ASP A N 1
ATOM 1881 C CA . ASP A 1 242 ? 14.866 -8.104 -22.111 1.00 52.72 242 ASP A CA 1
ATOM 1882 C C . ASP A 1 242 ? 15.192 -9.599 -21.951 1.00 52.72 242 ASP A C 1
ATOM 1884 O O . ASP A 1 242 ? 15.830 -9.962 -20.930 1.00 52.72 242 ASP A O 1
#

pLDDT: mean 88.08, std 13.56, range [43.88, 98.81]